Protein AF-L1IQL7-F1 (afdb_monomer)

Solvent-accessible surface area (backbone atoms only — not comparable to full-atom values): 17778 Å² total; per-residue (Å²): 137,82,84,80,80,77,82,68,65,77,69,70,82,60,56,85,81,49,92,67,74,75,83,54,52,61,39,28,39,44,37,68,46,59,66,78,46,53,66,41,66,27,74,30,92,64,64,46,42,27,27,10,75,78,54,74,27,48,58,34,46,26,44,34,89,35,89,92,57,21,7,29,34,27,42,70,59,53,79,76,74,59,81,82,61,67,55,92,71,78,56,97,65,93,73,78,58,84,86,76,60,60,94,86,64,75,71,82,74,64,68,49,72,65,56,50,50,51,51,49,51,51,52,49,53,52,37,55,46,38,20,14,22,37,27,31,67,72,44,75,29,54,32,12,26,44,36,30,36,38,28,46,64,77,63,91,80,54,65,75,53,30,26,43,22,41,33,24,32,95,69,21,34,30,32,30,54,38,64,56,28,39,39,36,35,38,73,75,30,38,40,47,35,65,57,77,89,56,98,84,57,53,61,90,85,71,51,56,80,41,81,41,40,40,34,41,27,28,50,57,32,33,38,38,34,28,49,71,53,39,80,45,42,75,38,74,81,58,47,63,43,78,37,38,39,29,38,42,26,42,45,62,51,52,60,70,82,73,41,101,68,75,81,48,75,53,60,76,60,63,92,64,51,69,70,47,32,81,36,91,84,21,67,57,36,48,51,64,74,55,49,54,52,68,33,37,40,36,24,38,40,20,50,35,36,32,30,60,42,58,61,49,63,68,49,49,48,64,72,75,113

InterPro domains:
  IPR013320 Concanavalin A-like lectin/glucanase domain superfamily [SSF49899] (131-320)

Mean predicted aligned error: 11.82 Å

Organism: Guillardia theta (strain CCMP2712) (NCBI:txid905079)

Sequence (321 aa):
MSLAVLKFPLCLFLMLVAGAECQELLIHLKFDETGGQSSFQDSSSHNKNADCRLSGASCPRSGQQGAVGLAVYFAASCPRDTSTYRDDCEYTDAVKSYNSLAPGQKTDCFYSNQKRIEMLSKYITQSATCGSAVRFDPVQIHDGTVAMWYKEYGSRDSSRGWDLSLVGGSAFVMGRIGPAHWGGYWCGHWHLALPDGYAGNSLKGWDHLSWHHLAFVFAGDTVVMYLDGSRVLMLADAGSCSKELSFLGKRTVRYDQQGNSVRGVEWSGGLDARKVQDTPGAINNMLKVKEWSTNYLKGLVDDFRVYDRPLTETDIRGIMH

pLDDT: mean 73.15, std 20.59, range [38.16, 98.06]

Secondary structure (DSSP, 8-state):
---------GGGGTTTTS------EEEEE---PPTT--EE-B-STT---EESGGGSSPPPEEEEE-SSSEEEEE--------SS---TT--S-----GGGPPTT---TT---HHHHHHHHHHHHHHHHH-S-EEEEEEEEESSEEEEEEEEE-S-TT-TT--EEEEEEETTEEEEEETTTEEEEEETTEEEEEPPTT-TTSSSTT--TTS-EEEEEEEETTEEEEEETTEEEEEESS-----EEEEEEE---EESSTT-TT---EEE-S-TTHHHHTTSTTSHHHHHHHH-EE-----EEEEEEEEESSPPPHHHHHHTT-

Structure (mmCIF, N/CA/C/O backbone):
data_AF-L1IQL7-F1
#
_entry.id   AF-L1IQL7-F1
#
loop_
_atom_site.group_PDB
_atom_site.id
_atom_site.type_symbol
_atom_site.label_atom_id
_atom_site.label_alt_id
_atom_site.label_comp_id
_atom_site.label_asym_id
_atom_site.label_entity_id
_atom_site.label_seq_id
_atom_site.pdbx_PDB_ins_code
_atom_site.Cartn_x
_atom_site.Cartn_y
_atom_site.Cartn_z
_atom_site.occupancy
_atom_site.B_iso_or_equiv
_atom_site.auth_seq_id
_atom_site.auth_comp_id
_atom_site.auth_asym_id
_atom_site.auth_atom_id
_atom_site.pdbx_PDB_model_num
ATOM 1 N N . MET A 1 1 ? -20.154 8.102 47.249 1.00 49.88 1 MET A N 1
ATOM 2 C CA . MET A 1 1 ? -19.847 6.753 46.729 1.00 49.88 1 MET A CA 1
ATOM 3 C C . MET A 1 1 ? -19.795 6.853 45.216 1.00 49.88 1 MET A C 1
ATOM 5 O O . MET A 1 1 ? -20.833 7.027 44.597 1.00 49.88 1 MET A O 1
ATOM 9 N N . SER A 1 2 ? -18.590 6.896 44.647 1.00 45.94 2 SER A N 1
ATOM 10 C CA . SER A 1 2 ? -18.380 7.019 43.201 1.00 45.94 2 SER A CA 1
ATOM 11 C C . SER A 1 2 ? -18.334 5.610 42.611 1.00 45.94 2 SER A C 1
ATOM 13 O O . SER A 1 2 ? -17.456 4.834 42.987 1.00 45.94 2 SER A O 1
ATOM 15 N N . LEU A 1 3 ? -19.305 5.248 41.765 1.00 47.09 3 LEU A N 1
ATOM 16 C CA . LEU A 1 3 ? -19.266 3.992 41.016 1.00 47.09 3 LEU A CA 1
ATOM 17 C C . LEU A 1 3 ? -18.155 4.103 39.966 1.00 47.09 3 LEU A C 1
ATOM 19 O O . LEU A 1 3 ? -18.323 4.746 38.932 1.00 47.09 3 LEU A O 1
ATOM 23 N N . ALA A 1 4 ? -17.014 3.476 40.238 1.00 53.81 4 ALA A N 1
ATOM 24 C CA . ALA A 1 4 ? -16.003 3.223 39.226 1.00 53.81 4 ALA A CA 1
ATOM 25 C C . ALA A 1 4 ? -16.579 2.215 38.220 1.00 53.81 4 ALA A C 1
ATOM 27 O O . ALA A 1 4 ? -16.688 1.024 38.504 1.00 53.81 4 ALA A O 1
ATOM 28 N N . VAL A 1 5 ? -16.991 2.705 37.052 1.00 54.94 5 VAL A N 1
ATOM 29 C CA . VAL A 1 5 ? -17.369 1.862 35.916 1.00 54.94 5 VAL A CA 1
ATOM 30 C C . VAL A 1 5 ? -16.087 1.210 35.398 1.00 54.94 5 VAL A C 1
ATOM 32 O O . VAL A 1 5 ? -15.329 1.826 34.650 1.00 54.94 5 VAL A O 1
ATOM 35 N N . LEU A 1 6 ? -15.812 -0.025 35.831 1.00 51.59 6 LEU A N 1
ATOM 36 C CA . LEU A 1 6 ? -14.775 -0.855 35.224 1.00 51.59 6 LEU A CA 1
ATOM 37 C C . LEU A 1 6 ? -15.181 -1.120 33.768 1.00 51.59 6 LEU A C 1
ATOM 39 O O . LEU A 1 6 ? -16.044 -1.952 33.492 1.00 51.59 6 LEU A O 1
ATOM 43 N N . LYS A 1 7 ? -14.547 -0.411 32.830 1.00 48.75 7 LYS A N 1
ATOM 44 C CA . LYS A 1 7 ? -14.502 -0.810 31.421 1.00 48.75 7 LYS A CA 1
ATOM 45 C C . LYS A 1 7 ? -13.657 -2.080 31.328 1.00 48.75 7 LYS A C 1
ATOM 47 O O . LYS A 1 7 ? -12.462 -2.020 31.063 1.00 48.75 7 LYS A O 1
ATOM 52 N N . PHE A 1 8 ? -14.270 -3.228 31.597 1.00 50.31 8 PHE A N 1
ATOM 53 C CA . PHE A 1 8 ? -13.695 -4.500 31.188 1.00 50.31 8 PHE A CA 1
ATOM 54 C C . PHE A 1 8 ? -13.742 -4.565 29.655 1.00 50.31 8 PHE A C 1
ATOM 56 O O . PHE A 1 8 ? -14.812 -4.333 29.083 1.00 50.31 8 PHE A O 1
ATOM 63 N N . PRO A 1 9 ? -12.620 -4.839 28.968 1.00 57.53 9 PRO A N 1
ATOM 64 C CA . PRO A 1 9 ? -12.641 -5.050 27.530 1.00 57.53 9 PRO A CA 1
ATOM 65 C C . PRO A 1 9 ? -13.556 -6.242 27.228 1.00 57.53 9 PRO A C 1
ATOM 67 O O . PRO A 1 9 ? -13.369 -7.334 27.764 1.00 57.53 9 PRO A O 1
ATOM 70 N N . LEU A 1 10 ? -14.565 -6.011 26.385 1.00 53.78 10 LEU A N 1
ATOM 71 C CA . LEU A 1 10 ? -15.634 -6.960 26.056 1.00 53.78 10 LEU A CA 1
ATOM 72 C C . LEU A 1 10 ? -15.106 -8.308 25.510 1.00 53.78 10 LEU A C 1
ATOM 74 O O . LEU A 1 10 ? -15.812 -9.308 25.586 1.00 53.78 10 LEU A O 1
ATOM 78 N N . CYS A 1 11 ? -13.855 -8.366 25.033 1.00 52.72 11 CYS A N 1
ATOM 79 C CA . CYS A 1 11 ? -13.203 -9.615 24.623 1.00 52.72 11 CYS A CA 1
ATOM 80 C C . CYS A 1 11 ? -12.980 -10.599 25.783 1.00 52.72 11 CYS A C 1
ATOM 82 O O . CYS A 1 11 ? -12.979 -11.802 25.550 1.00 52.72 11 CYS A O 1
ATOM 84 N N . LEU A 1 12 ? -12.827 -10.147 27.036 1.00 51.34 12 LEU A N 1
ATOM 85 C CA . LEU A 1 12 ? -12.425 -11.053 28.121 1.00 51.34 12 LEU A CA 1
ATOM 86 C C . LEU A 1 12 ? -13.552 -12.002 28.573 1.00 51.34 12 LEU A C 1
ATOM 88 O O . LEU A 1 12 ? -13.271 -13.087 29.072 1.00 51.34 12 LEU A O 1
ATOM 92 N N . PHE A 1 13 ? -14.824 -11.630 28.387 1.00 51.53 13 PHE A N 1
ATOM 93 C CA . PHE A 1 13 ? -15.957 -12.424 28.892 1.00 51.53 13 PHE A CA 1
ATOM 94 C C . PHE A 1 13 ? -16.478 -13.479 27.897 1.00 51.53 13 PHE A C 1
ATOM 96 O O . PHE A 1 13 ? -17.237 -14.360 28.288 1.00 51.53 13 PHE A O 1
ATOM 103 N N . LEU A 1 14 ? -16.043 -13.435 26.630 1.00 49.47 14 LEU A N 1
ATOM 104 C CA . LEU A 1 14 ? -16.406 -14.421 25.598 1.00 49.47 14 LEU A CA 1
ATOM 105 C C . LEU A 1 14 ? -15.327 -15.488 25.335 1.00 49.47 14 LEU A C 1
ATOM 107 O O . LEU A 1 14 ? -15.573 -16.429 24.588 1.00 49.47 14 LEU A O 1
ATOM 111 N N . MET A 1 15 ? -14.173 -15.403 26.003 1.00 49.75 15 MET A N 1
ATOM 112 C CA . MET A 1 15 ? -13.027 -16.314 25.826 1.00 49.75 15 MET A CA 1
ATOM 113 C C . MET A 1 15 ? -13.242 -17.749 26.352 1.00 49.75 15 MET A C 1
ATOM 115 O O . MET A 1 15 ? -12.376 -18.599 26.178 1.00 49.75 15 MET A O 1
ATOM 119 N N . LEU A 1 16 ? -14.365 -18.053 27.015 1.00 52.62 16 LEU A N 1
ATOM 120 C CA . LEU A 1 16 ? -14.550 -19.329 27.726 1.00 52.62 16 LEU A CA 1
ATOM 121 C C . LEU A 1 16 ? -15.209 -20.455 26.908 1.00 52.62 16 LEU A C 1
ATOM 123 O O . LEU A 1 16 ? -15.270 -21.574 27.408 1.00 52.62 16 LEU A O 1
ATOM 127 N N . VAL A 1 17 ? -15.697 -20.209 25.682 1.00 55.03 17 VAL A N 1
ATOM 128 C CA . VAL A 1 17 ? -16.480 -21.231 24.938 1.00 55.03 17 VAL A CA 1
ATOM 129 C C . VAL A 1 17 ? -15.959 -21.545 23.530 1.00 55.03 17 VAL A C 1
ATOM 131 O O . VAL A 1 17 ? -16.228 -22.620 23.005 1.00 55.03 17 VAL A O 1
ATOM 134 N N . ALA A 1 18 ? -15.138 -20.696 22.926 1.00 51.69 18 ALA A N 1
ATOM 135 C CA . ALA A 1 18 ? -14.452 -21.017 21.680 1.00 51.69 18 ALA A CA 1
ATOM 136 C C . ALA A 1 18 ? -13.166 -20.202 21.647 1.00 51.69 18 ALA A C 1
ATOM 138 O O . ALA A 1 18 ? -13.221 -19.011 21.934 1.00 51.69 18 ALA A O 1
ATOM 139 N N . GLY A 1 19 ? -12.029 -20.820 21.324 1.00 54.66 19 GLY A N 1
ATOM 140 C CA . GLY A 1 19 ? -10.725 -20.157 21.188 1.00 54.66 19 GLY A CA 1
ATOM 141 C C . GLY A 1 19 ? -10.653 -19.184 20.006 1.00 54.66 19 GLY A C 1
ATOM 142 O O . GLY A 1 19 ? -9.733 -19.258 19.202 1.00 54.66 19 GLY A O 1
ATOM 143 N N . ALA A 1 20 ? -11.647 -18.310 19.861 1.00 55.66 20 ALA A N 1
ATOM 144 C CA . ALA A 1 20 ? -11.600 -17.165 18.983 1.00 55.66 20 ALA A CA 1
ATOM 145 C C . ALA A 1 20 ? -10.680 -16.136 19.641 1.00 55.66 20 ALA A C 1
ATOM 147 O O . ALA A 1 20 ? -11.113 -15.333 20.469 1.00 55.66 20 ALA A O 1
ATOM 148 N N . GLU A 1 21 ? -9.396 -16.188 19.296 1.00 59.22 21 GLU A N 1
ATOM 149 C CA . GLU A 1 21 ? -8.517 -15.043 19.498 1.00 59.22 21 GLU A CA 1
ATOM 150 C C . GLU A 1 21 ? -9.169 -13.842 18.803 1.00 59.22 21 GLU A C 1
ATOM 152 O O . GLU A 1 21 ? -9.448 -13.873 17.598 1.00 59.22 21 GLU A O 1
ATOM 157 N N . CYS A 1 22 ? -9.510 -12.816 19.590 1.00 61.19 22 CYS A N 1
ATOM 158 C CA . CYS A 1 22 ? -10.025 -11.563 19.056 1.00 61.19 22 CYS A CA 1
ATOM 159 C C . CYS A 1 22 ? -9.017 -11.057 18.016 1.00 61.19 22 CYS A C 1
ATOM 161 O O . CYS A 1 22 ? -7.868 -10.814 18.362 1.00 61.19 22 CYS A O 1
ATOM 163 N N . GLN A 1 23 ? -9.448 -10.925 16.756 1.00 72.25 23 GLN A N 1
ATOM 164 C CA . GLN A 1 23 ? -8.669 -10.276 15.698 1.00 72.25 23 GLN A CA 1
ATOM 165 C C . GLN A 1 23 ? -8.125 -8.946 16.217 1.00 72.25 23 GLN A C 1
ATOM 167 O O . GLN A 1 23 ? -8.916 -8.027 16.447 1.00 72.25 23 GLN A O 1
ATOM 172 N N . GLU A 1 24 ? -6.806 -8.822 16.370 1.00 87.75 24 GLU A N 1
ATOM 173 C CA . GLU A 1 24 ? -6.213 -7.553 16.763 1.00 87.75 24 GLU A CA 1
ATOM 174 C C . GLU A 1 24 ? -5.944 -6.725 15.502 1.00 87.75 24 GLU A C 1
ATOM 176 O O . GLU A 1 24 ? -4.975 -6.888 14.757 1.00 87.75 24 GLU A O 1
ATOM 181 N N . LEU A 1 25 ? -6.895 -5.840 15.214 1.00 96.00 25 LEU A N 1
ATOM 182 C CA . LEU A 1 25 ? -6.734 -4.788 14.224 1.00 96.00 25 LEU A CA 1
ATOM 183 C C . LEU A 1 25 ? -5.738 -3.766 14.786 1.00 96.00 25 LEU A C 1
ATOM 185 O O . LEU A 1 25 ? -6.074 -3.031 15.709 1.00 96.00 25 LEU A O 1
ATOM 189 N N . LEU A 1 26 ? -4.522 -3.742 14.242 1.00 97.00 26 LEU A N 1
ATOM 190 C CA . LEU A 1 26 ? -3.425 -2.878 14.689 1.00 97.00 26 LEU A CA 1
ATOM 191 C C . LEU A 1 26 ? -3.565 -1.438 14.194 1.00 97.00 26 LEU A C 1
ATOM 193 O O . LEU A 1 26 ? -3.107 -0.512 14.858 1.00 97.00 26 LEU A O 1
ATOM 197 N N . ILE A 1 27 ? -4.114 -1.263 12.990 1.00 97.88 27 ILE A N 1
ATOM 198 C CA . ILE A 1 27 ? -4.347 0.037 12.350 1.00 97.88 27 ILE A CA 1
ATOM 199 C C . ILE A 1 27 ? -5.644 -0.045 11.556 1.00 97.88 27 ILE A C 1
ATOM 201 O O . ILE A 1 27 ? -5.848 -1.004 10.810 1.00 97.88 27 ILE A O 1
ATOM 205 N N . HIS A 1 28 ? -6.472 0.993 11.657 1.00 97.81 28 HIS A N 1
ATOM 206 C CA . HIS A 1 28 ? -7.646 1.206 10.820 1.00 97.81 28 HIS A CA 1
ATOM 207 C C . HIS A 1 28 ? -7.792 2.679 10.436 1.00 97.81 28 HIS A C 1
ATOM 209 O O . HIS A 1 28 ? -8.411 3.467 11.150 1.00 97.81 28 HIS A O 1
ATOM 215 N N . LEU A 1 29 ? -7.249 3.051 9.280 1.00 97.75 29 LEU A N 1
ATOM 216 C CA . LEU A 1 29 ? -7.393 4.391 8.714 1.00 97.75 29 LEU A CA 1
ATOM 217 C C . LEU A 1 29 ? -8.528 4.379 7.692 1.00 97.75 29 LEU A C 1
ATOM 219 O O . LEU A 1 29 ? -8.338 3.960 6.551 1.00 97.75 29 LEU A O 1
ATOM 223 N N . LYS A 1 30 ? -9.704 4.851 8.103 1.00 97.69 30 LYS A N 1
ATOM 224 C CA . LYS A 1 30 ? -10.875 4.931 7.217 1.00 97.69 30 LYS A CA 1
ATOM 225 C C . LYS A 1 30 ? -10.749 6.007 6.147 1.00 97.69 30 LYS A C 1
ATOM 227 O O . LYS A 1 30 ? -11.320 5.860 5.085 1.00 97.69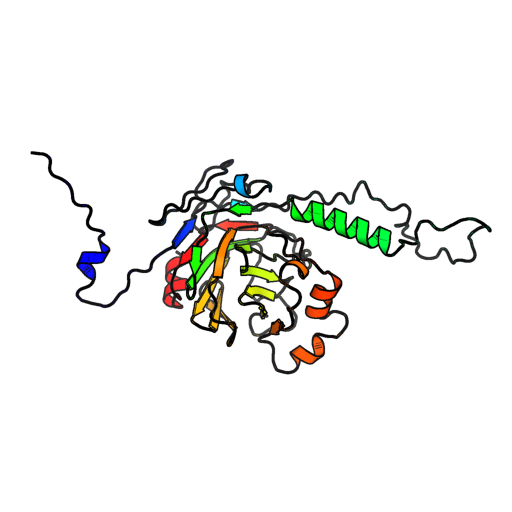 30 LYS A O 1
ATOM 232 N N . PHE A 1 31 ? -9.988 7.066 6.423 1.00 97.62 31 PHE A N 1
ATOM 233 C CA . PHE A 1 31 ? -9.882 8.243 5.555 1.00 97.62 31 PHE A CA 1
ATOM 234 C C . PHE A 1 31 ? -11.198 9.028 5.374 1.00 97.62 31 PHE A C 1
ATOM 236 O O . PHE A 1 31 ? -11.376 9.728 4.375 1.00 97.62 31 PHE A O 1
ATOM 243 N N . ASP A 1 32 ? -12.075 8.977 6.385 1.00 97.50 32 ASP A N 1
ATOM 244 C CA . ASP A 1 32 ? -13.382 9.655 6.449 1.00 97.50 32 ASP A CA 1
ATOM 245 C C . ASP A 1 32 ? -13.303 11.159 6.782 1.00 97.50 32 ASP A C 1
ATOM 247 O O . ASP A 1 32 ? -14.302 11.825 7.071 1.00 97.50 32 ASP A O 1
ATOM 251 N N . GLU A 1 33 ? -12.107 11.732 6.759 1.00 97.75 33 GLU A N 1
ATOM 252 C CA . GLU A 1 33 ? -11.888 13.144 7.003 1.00 97.75 33 GLU A CA 1
ATOM 253 C C . GLU A 1 33 ? -12.360 14.018 5.834 1.00 97.75 33 GLU A C 1
ATOM 255 O O . GLU A 1 33 ? -12.141 13.736 4.652 1.00 97.75 33 GLU A O 1
ATOM 260 N N . THR A 1 34 ? -12.947 15.169 6.170 1.00 97.38 34 THR A N 1
ATOM 261 C CA . THR A 1 34 ? -13.332 16.193 5.191 1.00 97.38 34 THR A CA 1
ATOM 262 C C . THR A 1 34 ? -12.124 16.726 4.409 1.00 97.38 34 THR A C 1
ATOM 264 O O . THR A 1 34 ? -10.981 16.619 4.848 1.00 97.38 34 THR A O 1
ATOM 267 N N . GLY A 1 35 ? -12.367 17.394 3.281 1.00 96.69 35 GLY A N 1
ATOM 268 C CA . GLY A 1 35 ? -11.297 17.939 2.442 1.00 96.69 35 GLY A CA 1
ATOM 269 C C . GLY A 1 35 ? -10.335 18.890 3.169 1.00 96.69 35 GLY A C 1
ATOM 270 O O . GLY A 1 35 ? -10.752 19.762 3.929 1.00 96.69 35 GLY A O 1
ATOM 271 N N . GLY A 1 36 ? -9.036 18.736 2.894 1.00 94.31 36 GLY A N 1
ATOM 272 C CA . GLY A 1 36 ? -7.962 19.603 3.401 1.00 94.31 36 GLY A CA 1
ATOM 273 C C . GLY A 1 36 ? -7.323 19.147 4.717 1.00 94.31 36 GLY A C 1
ATOM 274 O O . GLY A 1 36 ? -6.368 19.772 5.175 1.00 94.31 36 GLY A O 1
ATOM 275 N N . GLN A 1 37 ? -7.807 18.056 5.311 1.00 97.25 37 GLN A N 1
ATOM 276 C CA . GLN A 1 37 ? -7.212 17.470 6.510 1.00 97.25 37 GLN A CA 1
ATOM 277 C C . GLN A 1 37 ? -5.843 16.845 6.228 1.00 97.25 37 GLN A C 1
ATOM 279 O O . GLN A 1 37 ? -5.599 16.311 5.144 1.00 97.25 37 GLN A O 1
ATOM 284 N N . SER A 1 38 ? -4.966 16.930 7.230 1.00 96.06 38 SER A N 1
ATOM 285 C CA . SER A 1 38 ? -3.592 16.404 7.199 1.00 96.06 38 SER A CA 1
ATOM 286 C C . SER A 1 38 ? -3.312 15.329 8.251 1.00 96.06 38 SER A C 1
ATOM 288 O O . SER A 1 38 ? -2.266 14.685 8.202 1.00 96.06 38 SER A O 1
ATOM 290 N N . SER A 1 39 ? -4.254 15.130 9.171 1.00 97.25 39 SER A N 1
ATOM 291 C CA . SER A 1 39 ? -4.251 14.075 10.177 1.00 97.25 39 SER A CA 1
ATOM 292 C C . SER A 1 39 ? -5.428 13.151 9.898 1.00 97.25 39 SER A C 1
ATOM 294 O O . SER A 1 39 ? -6.507 13.639 9.567 1.00 97.25 39 SER A O 1
ATOM 296 N N . PHE A 1 40 ? -5.212 11.853 10.062 1.00 97.75 40 PHE A N 1
ATOM 297 C CA . PHE A 1 40 ? -6.168 10.791 9.781 1.00 97.75 40 PHE A CA 1
ATOM 298 C C . PHE A 1 40 ? -6.305 9.919 11.019 1.00 97.75 40 PHE A C 1
ATOM 300 O O . PHE A 1 40 ? -5.301 9.437 11.552 1.00 97.75 40 PHE A O 1
ATOM 307 N N . GLN A 1 41 ? -7.527 9.766 11.511 1.00 98.06 41 GLN A N 1
ATOM 308 C CA . GLN A 1 41 ? -7.776 9.062 12.755 1.00 98.06 41 GLN A CA 1
ATOM 309 C C . GLN A 1 41 ? -7.659 7.550 12.557 1.00 98.06 41 GLN A C 1
ATOM 311 O O . GLN A 1 41 ? -8.277 6.968 11.665 1.00 98.06 41 GLN A O 1
ATOM 316 N N . ASP A 1 42 ? -6.901 6.910 13.441 1.00 97.94 42 ASP A N 1
ATOM 317 C CA . ASP A 1 42 ? -6.908 5.465 13.588 1.00 97.94 42 ASP A CA 1
ATOM 318 C C . ASP A 1 42 ? -8.126 5.041 14.415 1.00 97.94 42 ASP A C 1
ATOM 320 O O . ASP A 1 42 ? -8.281 5.420 15.576 1.00 97.94 42 ASP A O 1
ATOM 324 N N . SER A 1 43 ? -9.012 4.277 13.782 1.00 97.19 43 SER A N 1
ATOM 325 C CA . SER A 1 43 ? -10.226 3.726 14.389 1.00 97.19 43 SER A CA 1
ATOM 326 C C . SER A 1 43 ? -9.969 2.440 15.182 1.00 97.19 43 SER A C 1
ATOM 328 O O . SER A 1 43 ? -10.909 1.898 15.767 1.00 97.19 43 SER A O 1
ATOM 330 N N . SER A 1 44 ? -8.730 1.937 15.205 1.00 95.38 44 SER A N 1
ATOM 331 C CA . SER A 1 44 ? -8.334 0.825 16.067 1.00 95.38 44 SER A CA 1
ATOM 332 C C . SER A 1 44 ? -8.295 1.236 17.549 1.00 95.38 44 SER A C 1
ATOM 334 O O . SER A 1 44 ? -8.437 2.405 17.916 1.00 95.38 44 SER A O 1
ATOM 336 N N . SER A 1 45 ? -8.057 0.270 18.437 1.00 94.38 45 SER A N 1
ATOM 337 C CA . SER A 1 45 ? -7.815 0.544 19.859 1.00 94.38 45 SER A CA 1
ATOM 338 C C . SER A 1 45 ? -6.433 1.141 20.158 1.00 94.38 45 SER A C 1
ATOM 340 O O . SER A 1 45 ? -6.162 1.483 21.310 1.00 94.38 45 SER A O 1
ATOM 342 N N . HIS A 1 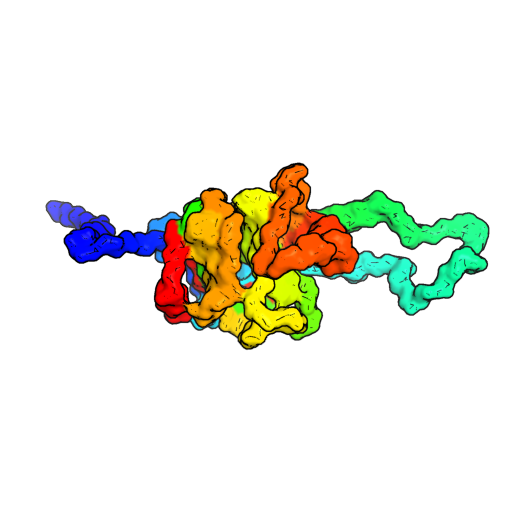46 ? -5.556 1.260 19.158 1.00 95.00 46 HIS A N 1
ATOM 343 C CA . HIS A 1 46 ? -4.137 1.578 19.341 1.00 95.00 46 HIS A CA 1
ATOM 344 C C . HIS A 1 46 ? -3.796 3.047 19.091 1.00 95.00 46 HIS A C 1
ATOM 346 O O . HIS A 1 46 ? -2.686 3.463 19.423 1.00 95.00 46 HIS A O 1
ATOM 352 N N . ASN A 1 47 ? -4.742 3.845 18.578 1.00 95.06 47 ASN A N 1
ATOM 353 C CA . ASN A 1 47 ? -4.612 5.298 18.393 1.00 95.06 47 ASN A CA 1
ATOM 354 C C . ASN A 1 47 ? -3.372 5.705 17.565 1.00 95.06 47 ASN A C 1
ATOM 356 O O . ASN A 1 47 ? -2.719 6.715 17.842 1.00 95.06 47 ASN A O 1
ATOM 360 N N . LYS A 1 48 ? -3.041 4.926 16.531 1.00 96.00 48 LYS A N 1
ATOM 361 C CA . LYS A 1 48 ? -1.920 5.168 15.612 1.00 96.00 48 LYS A CA 1
ATOM 362 C C . LYS A 1 48 ? -2.332 6.103 14.479 1.00 96.00 48 LYS A C 1
ATOM 364 O O . LYS A 1 48 ? -2.243 5.757 13.301 1.00 96.00 48 LYS A O 1
ATOM 369 N N . ASN A 1 49 ? -2.812 7.289 14.852 1.00 97.62 49 ASN A N 1
ATOM 370 C CA . ASN A 1 49 ? -3.258 8.303 13.899 1.00 97.62 49 ASN A CA 1
ATOM 371 C C . ASN A 1 49 ? -2.163 8.576 12.862 1.00 97.62 49 ASN A C 1
ATOM 373 O O . ASN A 1 49 ? -0.982 8.686 13.204 1.00 97.62 49 ASN A O 1
ATOM 377 N N . ALA A 1 50 ? -2.557 8.701 11.598 1.00 96.75 50 ALA A N 1
ATOM 378 C CA . ALA A 1 50 ? -1.626 9.024 10.534 1.00 96.75 50 ALA A CA 1
ATOM 379 C C . ALA A 1 50 ? -1.557 10.536 10.298 1.00 96.75 50 ALA A C 1
ATOM 381 O O . ALA A 1 50 ? -2.554 11.240 10.401 1.00 96.75 50 ALA A O 1
ATOM 382 N N . ASP A 1 51 ? -0.387 11.046 9.936 1.00 95.50 51 ASP A N 1
ATOM 383 C CA . ASP A 1 51 ? -0.153 12.450 9.622 1.00 95.50 51 ASP A CA 1
ATOM 384 C C . ASP A 1 51 ? 0.747 12.560 8.385 1.00 95.50 51 ASP A C 1
ATOM 386 O O . ASP A 1 51 ? 1.827 11.965 8.300 1.00 95.50 51 ASP A O 1
ATOM 390 N N . CYS A 1 52 ? 0.299 13.314 7.385 1.00 92.31 52 CYS A N 1
ATOM 391 C CA . CYS A 1 52 ? 1.067 13.524 6.160 1.00 92.31 52 CYS A CA 1
ATOM 392 C C . CYS A 1 52 ? 2.153 14.593 6.283 1.00 92.31 52 CYS A C 1
ATOM 394 O O . CYS A 1 52 ? 3.103 14.584 5.497 1.00 92.31 52 CYS A O 1
ATOM 396 N N . ARG A 1 53 ? 2.083 15.481 7.281 1.00 89.25 53 ARG A N 1
ATOM 397 C CA . ARG A 1 53 ? 3.102 16.517 7.531 1.00 89.25 53 ARG A CA 1
ATOM 398 C C . ARG A 1 53 ? 4.434 15.901 7.949 1.00 89.25 53 ARG A C 1
ATOM 400 O O . ARG A 1 53 ? 5.490 16.456 7.663 1.00 89.25 53 ARG A O 1
ATOM 407 N N . LEU A 1 54 ? 4.390 14.711 8.550 1.00 78.38 54 LEU A N 1
ATOM 408 C CA . LEU A 1 54 ? 5.567 13.938 8.953 1.00 78.38 54 LEU A CA 1
ATOM 409 C C . LEU A 1 54 ? 6.336 13.336 7.769 1.00 78.38 54 LEU A C 1
ATOM 411 O O . LEU A 1 54 ? 7.449 12.837 7.937 1.00 78.38 54 LEU A O 1
ATOM 415 N N . SER A 1 55 ? 5.754 13.338 6.567 1.00 68.25 55 SER A N 1
ATOM 416 C CA . SER A 1 55 ? 6.369 12.696 5.405 1.00 68.25 55 SER A CA 1
ATOM 417 C C . SER A 1 55 ? 7.479 13.519 4.749 1.00 68.25 55 SER A C 1
ATOM 419 O O . SER A 1 55 ? 8.275 12.952 4.001 1.00 68.25 55 SER A O 1
ATOM 421 N N . GLY A 1 56 ? 7.525 14.835 5.001 1.00 69.75 56 GLY A N 1
ATOM 422 C CA . GLY A 1 56 ? 8.332 15.782 4.221 1.00 69.75 56 GLY A CA 1
ATOM 423 C C . GLY A 1 56 ? 7.838 15.968 2.778 1.00 69.75 56 GLY A C 1
ATOM 424 O O . GLY A 1 56 ? 8.443 16.720 2.019 1.00 69.75 56 GLY A O 1
ATOM 425 N N . ALA A 1 57 ? 6.747 15.294 2.410 1.00 70.38 57 ALA A N 1
ATOM 426 C CA . ALA A 1 57 ? 6.123 15.306 1.099 1.00 70.38 57 ALA A CA 1
ATOM 427 C C . ALA A 1 57 ? 4.787 16.078 1.155 1.00 70.38 57 ALA A C 1
ATOM 429 O O . ALA A 1 57 ? 4.319 16.484 2.220 1.00 70.38 57 ALA A O 1
ATOM 430 N N . SER A 1 58 ? 4.154 16.312 0.005 1.00 84.56 58 SER A N 1
ATOM 431 C CA . SER A 1 58 ? 2.862 17.009 -0.042 1.00 84.56 58 SER A CA 1
ATOM 432 C C . SER A 1 58 ? 1.750 16.134 0.533 1.00 84.56 58 SER A C 1
ATOM 434 O O . SER A 1 58 ? 1.603 14.988 0.117 1.00 84.56 58 SER A O 1
ATOM 436 N N . CYS A 1 59 ? 0.902 16.670 1.403 1.00 90.69 59 CYS A N 1
ATOM 437 C CA . CYS A 1 59 ? -0.249 15.926 1.907 1.00 90.69 59 CYS A CA 1
ATOM 438 C C . CYS A 1 59 ? -1.169 15.417 0.780 1.00 90.69 59 CYS A C 1
ATOM 440 O O . CYS A 1 59 ? -1.423 16.165 -0.171 1.00 90.69 59 CYS A O 1
ATOM 442 N N . PRO A 1 60 ? -1.665 14.164 0.851 1.00 93.19 60 PRO A N 1
ATOM 443 C CA . PRO A 1 60 ? -2.720 13.720 -0.050 1.00 93.19 60 PRO A CA 1
ATOM 444 C C . PRO A 1 60 ? -3.985 14.552 0.183 1.00 93.19 60 PRO A C 1
ATOM 446 O O . PRO A 1 60 ? -4.210 15.091 1.267 1.00 93.19 60 PRO A O 1
ATOM 449 N N . ARG A 1 61 ? -4.823 14.672 -0.849 1.00 94.81 61 ARG A N 1
ATOM 450 C CA . ARG A 1 61 ? -6.087 15.411 -0.750 1.00 94.81 61 ARG A CA 1
ATOM 451 C C . ARG A 1 61 ? -7.143 14.506 -0.127 1.00 94.81 61 ARG A C 1
ATOM 453 O O . ARG A 1 61 ? -7.576 13.561 -0.776 1.00 94.81 61 ARG A O 1
ATOM 460 N N . SER A 1 62 ? -7.544 14.799 1.101 1.00 97.44 62 SER A N 1
ATOM 461 C CA . SER A 1 62 ? -8.660 14.158 1.809 1.00 97.44 62 SER A CA 1
ATOM 462 C C . SER A 1 62 ? -10.030 14.554 1.245 1.00 97.44 62 SER A C 1
ATOM 464 O O . SER A 1 62 ? -10.130 15.415 0.358 1.00 97.44 62 SER A O 1
ATOM 466 N N . GLY A 1 63 ? -11.089 13.917 1.750 1.00 97.31 63 GLY A N 1
ATOM 467 C CA . GLY A 1 63 ? -12.479 14.223 1.414 1.00 97.31 63 GLY A CA 1
ATOM 468 C C . GLY A 1 63 ? -12.900 13.849 -0.004 1.00 97.31 63 GLY A C 1
ATOM 469 O O . GLY A 1 63 ? -13.789 14.485 -0.565 1.00 97.31 63 GLY A O 1
ATOM 470 N N . GLN A 1 64 ? -12.224 12.883 -0.625 1.00 97.25 64 GLN A N 1
ATOM 471 C CA . GLN A 1 64 ? -12.611 12.368 -1.938 1.00 97.25 64 GLN A CA 1
ATOM 472 C C . GLN A 1 64 ? -13.694 11.302 -1.784 1.00 97.25 64 GLN A C 1
ATOM 474 O O . GLN A 1 64 ? -13.814 10.710 -0.721 1.00 97.25 64 GLN A O 1
ATOM 479 N N . GLN A 1 65 ? -14.461 11.021 -2.836 1.00 97.56 65 GLN A N 1
ATOM 480 C CA . GLN A 1 65 ? -15.424 9.918 -2.802 1.00 97.56 65 GLN A CA 1
ATOM 481 C C . GLN A 1 65 ? -14.688 8.572 -2.692 1.00 97.56 65 GLN A C 1
ATOM 483 O O . GLN A 1 65 ? -13.914 8.233 -3.593 1.00 97.56 65 GLN A O 1
ATOM 488 N N . GLY A 1 66 ? -14.941 7.833 -1.610 1.00 96.94 66 GLY A N 1
ATOM 489 C CA . GLY A 1 66 ? -14.389 6.511 -1.320 1.00 96.94 66 GLY A CA 1
ATOM 490 C C . GLY A 1 66 ? -15.206 5.348 -1.884 1.00 96.94 66 GLY A C 1
ATOM 491 O O . GLY A 1 66 ? -16.194 5.547 -2.599 1.00 96.94 66 GLY A O 1
ATOM 492 N N . ALA A 1 67 ? -14.746 4.135 -1.582 1.00 96.75 67 ALA A N 1
ATOM 493 C CA . ALA A 1 67 ? -15.450 2.878 -1.815 1.00 96.75 67 ALA A CA 1
ATOM 494 C C . ALA A 1 67 ? -16.484 2.606 -0.711 1.00 96.75 67 ALA A C 1
ATOM 496 O O . ALA A 1 67 ? -17.618 2.246 -1.021 1.00 96.75 67 ALA A O 1
ATOM 497 N N . VAL A 1 68 ? -16.102 2.817 0.554 1.00 95.12 68 VAL A N 1
ATOM 498 C CA . VAL A 1 68 ? -16.957 2.601 1.736 1.00 95.12 68 VAL A CA 1
ATOM 499 C C . VAL A 1 68 ? -17.363 3.939 2.367 1.00 95.12 68 VAL A C 1
ATOM 501 O O . VAL A 1 68 ? -18.468 4.059 2.898 1.00 95.12 68 VAL A O 1
ATOM 504 N N . GLY A 1 69 ? -16.525 4.973 2.240 1.00 94.88 69 GLY A N 1
ATOM 505 C CA . GLY A 1 69 ? -16.773 6.296 2.814 1.00 94.88 69 GLY A CA 1
ATOM 506 C C . GLY A 1 69 ? -16.123 7.419 2.014 1.00 94.88 69 GLY A C 1
ATOM 507 O O . GLY A 1 69 ? -16.414 7.601 0.823 1.00 94.88 69 GLY A O 1
ATOM 508 N N . LEU A 1 70 ? -15.272 8.206 2.673 1.00 97.81 70 LEU A N 1
ATOM 509 C CA . LEU A 1 70 ? -14.369 9.122 1.975 1.00 97.81 70 LEU A CA 1
ATOM 510 C C . L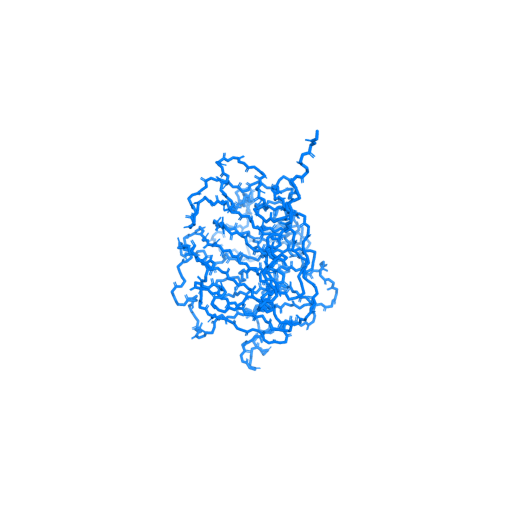EU A 1 70 ? -13.013 8.454 1.733 1.00 97.81 70 LEU A C 1
ATOM 512 O O . LEU A 1 70 ? -12.694 7.401 2.261 1.00 97.81 70 LEU A O 1
ATOM 516 N N . ALA A 1 71 ? -12.219 9.068 0.870 1.00 97.44 71 ALA A N 1
ATOM 517 C CA . ALA A 1 71 ? -10.904 8.589 0.498 1.00 97.44 71 ALA A CA 1
ATOM 518 C C . ALA A 1 71 ? -9.881 9.718 0.495 1.00 97.44 71 ALA A C 1
ATOM 520 O O . ALA A 1 71 ? -10.195 10.915 0.407 1.00 97.44 71 ALA A O 1
ATOM 521 N N . VAL A 1 72 ? -8.619 9.307 0.482 1.00 96.06 72 VAL A N 1
ATOM 522 C CA . VAL A 1 72 ? -7.474 10.182 0.247 1.00 96.06 72 VAL A CA 1
ATOM 523 C C . VAL A 1 72 ? -6.947 10.000 -1.167 1.00 96.06 72 VAL A C 1
ATOM 525 O O . VAL A 1 72 ? -6.631 8.895 -1.600 1.00 96.06 72 VAL A O 1
ATOM 528 N N . TYR A 1 73 ? -6.810 11.103 -1.900 1.00 93.50 73 TYR A N 1
ATOM 529 C CA . TYR A 1 73 ? -6.148 11.121 -3.198 1.00 93.50 73 TYR A CA 1
ATOM 530 C C . TYR A 1 73 ? -4.664 11.429 -3.049 1.00 93.50 73 TYR A C 1
ATOM 532 O O . TYR A 1 73 ? -4.267 12.547 -2.701 1.00 93.50 73 TYR A O 1
ATOM 540 N N . PHE A 1 74 ? -3.847 10.452 -3.409 1.00 90.50 74 PHE A N 1
ATOM 541 C CA . PHE A 1 74 ? -2.412 10.594 -3.547 1.00 90.50 74 PHE A CA 1
ATOM 542 C C . PHE A 1 74 ? -2.096 11.139 -4.936 1.00 90.50 74 PHE A C 1
ATOM 544 O O . PHE A 1 74 ? -2.422 10.544 -5.965 1.00 90.50 74 PHE A O 1
ATOM 551 N N . ALA A 1 75 ? -1.491 12.324 -4.965 1.00 82.12 75 ALA A N 1
ATOM 552 C CA . ALA A 1 75 ? -1.135 12.982 -6.206 1.00 82.12 75 ALA A CA 1
ATOM 553 C C . ALA A 1 75 ? 0.287 12.611 -6.638 1.00 82.12 75 ALA A C 1
ATOM 555 O O . ALA A 1 75 ? 1.215 12.529 -5.832 1.00 82.12 75 ALA A O 1
ATOM 556 N N . ALA A 1 76 ? 0.475 12.536 -7.955 1.00 67.44 76 ALA A N 1
ATOM 557 C CA . ALA A 1 76 ? 1.780 12.676 -8.583 1.00 67.44 76 ALA A CA 1
ATOM 558 C C . ALA A 1 76 ? 2.266 14.126 -8.407 1.00 67.44 76 ALA A C 1
ATOM 560 O O . ALA A 1 76 ? 2.078 14.955 -9.292 1.00 67.44 76 ALA A O 1
ATOM 561 N N . SER A 1 77 ? 2.804 14.476 -7.241 1.00 56.00 77 SER A N 1
ATOM 562 C CA . SER A 1 77 ? 3.091 15.879 -6.910 1.00 56.00 77 SER A CA 1
ATOM 563 C C . SER A 1 77 ? 4.483 16.362 -7.303 1.00 56.00 77 SER A C 1
ATOM 565 O O . SER A 1 77 ? 4.865 17.463 -6.922 1.00 56.00 77 SER A O 1
ATOM 567 N N . CYS A 1 78 ? 5.240 15.602 -8.094 1.00 60.53 78 CYS A N 1
ATOM 568 C CA . CYS A 1 78 ? 6.411 16.173 -8.747 1.00 60.53 78 CYS A CA 1
ATOM 569 C C . CYS A 1 78 ? 5.987 16.775 -10.088 1.00 60.53 78 CYS A C 1
ATOM 571 O O . CYS A 1 78 ? 5.662 16.002 -10.998 1.00 60.53 78 CYS A O 1
ATOM 573 N N . PRO A 1 79 ? 6.049 18.110 -10.272 1.00 55.47 79 PRO A N 1
ATOM 574 C CA . PRO A 1 79 ? 6.219 18.649 -11.607 1.00 55.47 79 PRO A CA 1
ATOM 575 C C . PRO A 1 79 ? 7.422 17.922 -12.197 1.00 55.47 79 PRO A C 1
ATOM 577 O O . PRO A 1 79 ? 8.532 17.995 -11.664 1.00 55.47 79 PRO A O 1
ATOM 580 N N . ARG A 1 80 ? 7.207 17.157 -13.268 1.00 55.03 80 ARG A N 1
ATOM 581 C CA . ARG A 1 80 ? 8.327 16.852 -14.143 1.00 55.03 80 ARG A CA 1
ATOM 582 C C . ARG A 1 80 ? 8.710 18.206 -14.708 1.00 55.03 80 ARG A C 1
ATOM 584 O O . ARG A 1 80 ? 7.993 18.717 -15.562 1.00 55.03 80 ARG A O 1
ATOM 591 N N . ASP A 1 81 ? 9.773 18.814 -14.199 1.00 49.94 81 ASP A N 1
ATOM 592 C CA . ASP A 1 81 ? 10.364 19.969 -14.863 1.00 49.94 81 ASP A CA 1
ATOM 593 C C . ASP A 1 81 ? 11.074 19.475 -16.129 1.00 49.94 81 ASP A C 1
ATOM 595 O O . ASP A 1 81 ? 12.293 19.431 -16.236 1.00 49.94 81 ASP A O 1
ATOM 599 N N . THR A 1 82 ? 10.277 18.972 -17.070 1.00 51.47 82 THR A N 1
ATOM 600 C CA . THR A 1 82 ? 10.704 18.670 -18.433 1.00 51.47 82 THR A CA 1
ATOM 601 C C . THR A 1 82 ? 10.676 19.936 -19.281 1.00 51.47 82 THR A C 1
ATOM 603 O O . THR A 1 82 ? 11.188 19.929 -20.390 1.00 51.47 82 THR A O 1
ATOM 606 N N . SER A 1 83 ? 10.050 21.017 -18.796 1.00 44.56 83 SER A N 1
ATOM 607 C CA . SER A 1 83 ? 9.830 22.248 -19.559 1.00 44.56 83 SER A CA 1
ATOM 608 C C . SER A 1 83 ? 11.001 23.223 -19.533 1.00 44.56 83 SER A C 1
ATOM 610 O O . SER A 1 83 ? 11.124 24.001 -20.474 1.00 44.56 83 SER A O 1
ATOM 612 N N . THR A 1 84 ? 11.858 23.209 -18.506 1.00 44.91 84 THR A N 1
ATOM 613 C CA . THR A 1 84 ? 13.047 24.085 -18.490 1.00 44.91 84 THR A CA 1
ATOM 614 C C . THR A 1 84 ? 14.323 23.384 -18.928 1.00 44.91 84 THR A C 1
ATOM 616 O O . THR A 1 84 ? 15.299 24.053 -19.252 1.00 44.91 84 THR A O 1
ATOM 619 N N . TYR A 1 85 ? 14.306 22.055 -19.022 1.00 45.59 85 TYR A N 1
ATOM 620 C CA . TYR A 1 85 ? 15.392 21.294 -19.623 1.00 45.59 85 TYR A CA 1
ATOM 621 C C . TYR A 1 85 ? 14.969 20.752 -20.990 1.00 45.59 85 TYR A C 1
ATOM 623 O O . TYR A 1 85 ? 14.969 19.549 -21.240 1.00 45.59 85 TYR A O 1
ATOM 631 N N . ARG A 1 86 ? 14.570 21.669 -21.881 1.00 44.00 86 ARG A N 1
ATOM 632 C CA . ARG A 1 86 ? 14.713 21.417 -23.314 1.00 44.00 86 ARG A CA 1
ATOM 633 C C . ARG A 1 86 ? 16.210 21.383 -23.564 1.00 44.00 86 ARG A C 1
ATOM 635 O O . ARG A 1 86 ? 16.857 22.424 -23.600 1.00 44.00 86 ARG A O 1
ATOM 642 N N . ASP A 1 87 ? 16.758 20.183 -23.661 1.00 47.94 87 ASP A N 1
ATOM 643 C CA . ASP A 1 87 ? 18.070 20.024 -24.254 1.00 47.94 87 ASP A CA 1
ATOM 644 C C . ASP A 1 87 ? 17.993 20.617 -25.661 1.00 47.94 87 ASP A C 1
ATOM 646 O O . ASP A 1 87 ? 17.209 20.151 -26.488 1.00 47.94 87 ASP A O 1
ATOM 650 N N . ASP A 1 88 ? 18.854 21.582 -25.975 1.00 48.66 88 ASP A N 1
ATOM 651 C CA . ASP A 1 88 ? 19.092 22.018 -27.359 1.00 48.66 88 ASP A CA 1
ATOM 652 C C . ASP A 1 88 ? 19.583 20.852 -28.260 1.00 48.66 88 ASP A C 1
ATOM 654 O O . ASP A 1 88 ? 19.772 21.011 -29.466 1.00 48.66 88 ASP A O 1
ATOM 658 N N . CYS A 1 89 ? 19.768 19.659 -27.681 1.00 51.47 89 CYS A N 1
ATOM 659 C CA . CYS A 1 89 ? 20.104 18.397 -28.329 1.00 51.47 89 CYS A CA 1
ATOM 660 C C . CYS A 1 89 ? 18.884 17.523 -28.683 1.00 51.47 89 CYS A C 1
ATOM 662 O O . CYS A 1 89 ? 19.041 16.562 -29.436 1.00 51.47 89 CYS A O 1
ATOM 664 N N . GLU A 1 90 ? 17.676 17.828 -28.195 1.00 45.69 90 GLU A N 1
ATOM 665 C CA . GLU A 1 90 ? 16.443 17.115 -28.565 1.00 45.69 90 GLU A CA 1
ATOM 666 C C . GLU A 1 90 ? 15.870 17.702 -29.872 1.00 45.69 90 GLU A C 1
ATOM 668 O O . GLU A 1 90 ? 14.730 18.153 -29.959 1.00 45.69 90 GLU A O 1
ATOM 673 N N . TYR A 1 91 ? 16.712 17.753 -30.910 1.00 45.16 91 TYR A N 1
ATOM 674 C CA . TYR A 1 91 ? 16.291 18.103 -32.263 1.00 45.16 91 TYR A CA 1
ATOM 675 C C . TYR A 1 91 ? 15.759 16.853 -32.962 1.00 45.16 91 TYR A C 1
ATOM 677 O O . TYR A 1 91 ? 16.444 15.839 -33.091 1.00 45.16 91 TYR A O 1
ATOM 685 N N . THR A 1 92 ? 14.530 16.964 -33.450 1.00 41.06 92 THR A N 1
ATOM 686 C CA . THR A 1 92 ? 13.717 15.954 -34.141 1.00 41.06 92 THR A CA 1
ATOM 687 C C . THR A 1 92 ? 14.275 15.440 -35.471 1.00 41.06 92 THR A C 1
ATOM 689 O O . THR A 1 92 ? 13.598 14.670 -36.138 1.00 41.06 92 THR A O 1
ATOM 692 N N . ASP A 1 93 ? 15.513 15.774 -35.830 1.00 43.84 93 ASP A N 1
ATOM 693 C CA . ASP A 1 93 ? 16.158 15.319 -37.060 1.00 43.84 93 ASP A CA 1
ATOM 694 C C . ASP A 1 93 ? 17.496 14.666 -36.722 1.00 43.84 93 ASP A C 1
ATOM 696 O O . ASP A 1 93 ? 18.578 15.249 -36.825 1.00 43.84 93 ASP A O 1
ATOM 700 N N . ALA A 1 94 ? 17.408 13.413 -36.287 1.00 43.28 94 ALA A N 1
ATOM 701 C CA . ALA A 1 94 ? 18.536 12.540 -36.017 1.00 43.28 94 ALA A CA 1
ATOM 702 C C . ALA A 1 94 ? 19.288 12.143 -37.302 1.00 43.28 94 ALA A C 1
ATOM 704 O O . ALA A 1 94 ? 19.382 10.961 -37.591 1.00 43.28 94 ALA A O 1
ATOM 705 N N . VAL A 1 95 ? 19.842 13.097 -38.063 1.00 45.25 95 VAL A N 1
ATOM 706 C CA . VAL A 1 95 ? 20.969 12.883 -38.994 1.00 45.25 95 VAL A CA 1
ATOM 707 C C . VAL A 1 95 ? 21.736 14.202 -39.212 1.00 45.25 95 VAL A C 1
ATOM 709 O O . VAL A 1 95 ? 21.789 14.740 -40.314 1.00 45.25 95 VAL A O 1
ATOM 712 N N . LYS A 1 96 ? 22.409 14.736 -38.188 1.00 45.53 96 LYS A N 1
ATOM 713 C CA . LYS A 1 96 ? 23.654 15.480 -38.454 1.00 45.53 96 LYS A CA 1
ATOM 714 C C . LYS A 1 96 ? 24.810 14.518 -38.262 1.00 45.53 96 LYS A C 1
ATOM 716 O O . LYS A 1 96 ? 25.287 14.293 -37.155 1.00 45.53 96 LYS A O 1
ATOM 721 N N . SER A 1 97 ? 25.216 13.904 -39.371 1.00 48.44 97 SER A N 1
ATOM 722 C CA . SER A 1 97 ? 26.450 13.131 -39.460 1.00 48.44 97 SER A CA 1
ATOM 723 C C . SER A 1 97 ? 27.623 13.955 -38.921 1.00 48.44 97 SER A C 1
ATOM 725 O O . SER A 1 97 ? 27.703 15.158 -39.191 1.00 48.44 97 SER A O 1
ATOM 727 N N . TYR A 1 98 ? 28.563 13.298 -38.240 1.00 51.16 98 TYR A N 1
ATOM 728 C CA . TYR A 1 98 ? 29.849 13.851 -37.784 1.00 51.16 98 TYR A CA 1
ATOM 729 C C . TYR A 1 98 ? 30.588 14.714 -38.828 1.00 51.16 98 TYR A C 1
ATOM 731 O O . TYR A 1 98 ? 31.409 15.553 -38.473 1.00 51.16 98 TYR A O 1
ATOM 739 N N . ASN A 1 99 ? 30.262 14.549 -40.109 1.00 53.47 99 ASN A N 1
ATOM 740 C CA . ASN A 1 99 ? 30.894 15.203 -41.248 1.00 53.47 99 ASN A CA 1
ATOM 741 C C . ASN A 1 99 ? 30.526 16.687 -41.436 1.00 53.47 99 ASN A C 1
ATOM 743 O O . ASN A 1 99 ? 31.090 17.333 -42.311 1.00 53.47 99 ASN A O 1
ATOM 747 N N . SER A 1 100 ? 29.589 17.234 -40.653 1.00 56.34 100 SER A N 1
ATOM 748 C CA . SER A 1 100 ? 29.136 18.637 -40.776 1.00 56.34 100 SER A CA 1
ATOM 749 C C . SER A 1 100 ? 29.588 19.563 -39.638 1.00 56.34 100 SER A C 1
ATOM 751 O O . SER A 1 100 ? 29.138 20.704 -39.563 1.00 56.34 100 SER A O 1
ATOM 753 N N . LEU A 1 101 ? 30.475 19.100 -38.753 1.00 56.84 101 LEU A N 1
ATOM 754 C CA . LEU A 1 101 ? 31.056 19.943 -37.706 1.00 56.84 101 LEU A CA 1
ATOM 755 C C . LEU A 1 101 ? 32.302 20.651 -38.241 1.00 56.84 101 LEU A C 1
ATOM 757 O O . LEU A 1 101 ? 33.212 20.010 -38.768 1.00 56.84 101 LEU A O 1
ATOM 761 N N . ALA A 1 102 ? 32.358 21.975 -38.093 1.00 63.78 102 ALA A N 1
ATOM 762 C CA . ALA A 1 102 ? 33.574 22.721 -38.390 1.00 63.78 102 ALA A CA 1
ATOM 763 C C . ALA A 1 102 ? 34.701 22.305 -37.417 1.00 63.78 102 ALA A C 1
ATOM 765 O O . ALA A 1 102 ? 34.419 22.011 -36.248 1.00 63.78 102 ALA A O 1
ATOM 766 N N . PRO A 1 103 ? 35.979 22.309 -37.846 1.00 60.97 103 PRO A N 1
ATOM 767 C CA . PRO A 1 103 ? 37.106 22.049 -36.955 1.00 60.97 103 PRO A CA 1
ATOM 768 C C . PRO A 1 103 ? 37.052 22.963 -35.721 1.00 60.97 103 PRO A C 1
ATOM 770 O O . PRO A 1 103 ? 37.073 24.184 -35.846 1.00 60.97 103 PRO A O 1
ATOM 773 N N . GLY A 1 104 ? 36.954 22.369 -34.529 1.00 63.75 104 GLY A N 1
ATOM 774 C CA . GLY A 1 104 ? 36.895 23.091 -33.252 1.00 63.75 104 GLY A CA 1
ATOM 775 C C . GLY A 1 104 ? 35.503 23.224 -32.621 1.00 63.75 104 GLY A C 1
ATOM 776 O O . GLY A 1 104 ? 35.425 23.593 -31.450 1.00 63.75 104 GLY A O 1
ATOM 777 N N . GLN A 1 105 ? 34.416 22.867 -33.316 1.00 55.72 105 GLN A N 1
ATOM 778 C CA . GLN A 1 105 ? 33.101 22.762 -32.674 1.00 55.72 105 GLN A CA 1
ATOM 779 C C . GLN A 1 105 ? 32.998 21.458 -31.878 1.00 55.72 105 GLN A C 1
ATOM 781 O O . GLN A 1 105 ? 32.953 20.363 -32.440 1.00 55.72 105 GLN A O 1
ATOM 786 N N . LYS A 1 106 ? 32.948 21.577 -30.549 1.00 52.12 106 LYS A N 1
ATOM 787 C CA . LYS A 1 106 ? 32.578 20.471 -29.664 1.00 52.12 106 LYS A CA 1
ATOM 788 C C . LYS A 1 106 ? 31.059 20.334 -29.688 1.00 52.12 106 LYS A C 1
ATOM 790 O O . LYS A 1 106 ? 30.345 21.301 -29.452 1.00 52.12 106 LYS A O 1
ATOM 795 N N . THR A 1 107 ? 30.553 19.140 -29.973 1.00 54.66 107 THR A N 1
ATOM 796 C CA . THR A 1 107 ? 29.153 18.821 -29.692 1.00 54.66 107 THR A CA 1
ATOM 797 C C . THR A 1 107 ? 29.014 18.682 -28.183 1.00 54.66 107 THR A C 1
ATOM 799 O O . THR A 1 107 ? 29.337 17.631 -27.628 1.00 54.66 107 THR A O 1
ATOM 802 N N . ASP A 1 108 ? 28.519 19.723 -27.520 1.00 51.97 108 ASP A N 1
ATOM 803 C CA . ASP A 1 108 ? 28.185 19.688 -26.088 1.00 51.97 108 ASP A CA 1
ATOM 804 C C . ASP A 1 108 ? 27.074 18.666 -25.752 1.00 51.97 108 ASP A C 1
ATOM 806 O O . ASP A 1 108 ? 26.770 18.429 -24.586 1.00 51.97 108 ASP A O 1
ATOM 810 N N . CYS A 1 109 ? 26.519 17.990 -26.766 1.00 51.62 109 CYS A N 1
ATOM 811 C CA . CYS A 1 109 ? 25.558 16.894 -26.641 1.00 51.62 109 CYS A CA 1
ATOM 812 C C . CYS A 1 109 ? 26.176 15.536 -26.259 1.00 51.62 109 CYS A C 1
ATOM 814 O O . CYS A 1 109 ? 25.439 14.574 -26.038 1.00 51.62 109 CYS A O 1
ATOM 816 N N . PHE A 1 110 ? 27.506 15.419 -26.151 1.00 48.84 110 PHE A N 1
ATOM 817 C CA . PHE A 1 110 ? 28.094 14.274 -25.456 1.00 48.84 110 PHE A CA 1
ATOM 818 C C . PHE A 1 110 ? 27.970 14.504 -23.959 1.00 48.84 110 PHE A C 1
ATOM 820 O O . PHE A 1 110 ? 28.845 15.093 -23.324 1.00 48.84 110 PHE A O 1
ATOM 827 N N . TYR A 1 111 ? 26.885 14.000 -23.378 1.00 52.97 111 TYR A N 1
ATOM 828 C CA . TYR A 1 111 ? 26.861 13.769 -21.946 1.00 52.97 111 TYR A CA 1
ATOM 829 C C . TYR A 1 111 ? 28.068 12.912 -21.586 1.00 52.97 111 TYR A C 1
ATOM 831 O O . TYR A 1 111 ? 28.117 11.720 -21.895 1.00 52.97 111 TYR A O 1
ATOM 839 N N . SER A 1 112 ? 29.051 13.507 -20.911 1.00 60.53 112 SER A N 1
ATOM 840 C CA . SER A 1 112 ? 29.976 12.707 -20.125 1.00 60.53 112 SER A CA 1
ATOM 841 C C . SER A 1 112 ? 29.129 11.851 -19.177 1.00 60.53 112 SER A C 1
ATOM 843 O O . SER A 1 112 ? 28.092 12.306 -18.678 1.00 60.53 112 SER A O 1
ATOM 845 N N . ASN A 1 113 ? 29.545 10.608 -18.916 1.00 58.53 113 ASN A N 1
ATOM 846 C CA . ASN A 1 113 ? 28.861 9.749 -17.940 1.00 58.53 113 ASN A CA 1
ATOM 847 C C . ASN A 1 113 ? 28.598 10.497 -16.619 1.00 58.53 113 ASN A C 1
ATOM 849 O O . ASN A 1 113 ? 27.554 10.314 -16.005 1.00 58.53 113 ASN A O 1
ATOM 853 N N . GLN A 1 114 ? 29.498 11.409 -16.246 1.00 61.75 114 GLN A N 1
ATOM 854 C CA . GLN A 1 114 ? 29.374 12.281 -15.085 1.00 61.75 114 GLN A CA 1
ATOM 855 C C . GLN A 1 114 ? 28.152 13.212 -15.139 1.00 61.75 114 GLN A C 1
ATOM 857 O O . GLN A 1 114 ? 27.368 13.219 -14.196 1.00 61.75 114 GLN A O 1
ATOM 862 N N . LYS A 1 115 ? 27.906 13.921 -16.248 1.00 62.78 115 LYS A N 1
ATOM 863 C CA . LYS A 1 115 ? 26.736 14.809 -16.370 1.00 62.78 115 LYS A CA 1
ATOM 864 C C . LYS A 1 115 ? 25.419 14.022 -16.430 1.00 62.78 115 LYS A C 1
ATOM 866 O O . LYS A 1 115 ? 24.405 14.470 -15.899 1.00 62.78 115 LYS A O 1
ATOM 871 N N . ARG A 1 116 ? 25.438 12.799 -16.985 1.00 62.72 116 ARG A N 1
ATOM 872 C CA . ARG A 1 116 ? 24.298 11.865 -16.899 1.00 62.72 116 ARG A CA 1
ATOM 873 C C . ARG A 1 116 ? 24.014 11.453 -15.450 1.00 62.72 116 ARG A C 1
ATOM 875 O O . ARG A 1 116 ? 22.858 11.465 -15.040 1.00 62.72 116 ARG A O 1
ATOM 882 N N . ILE A 1 117 ? 25.053 11.119 -14.681 1.00 62.19 117 ILE A N 1
ATOM 883 C CA . ILE A 1 117 ? 24.950 10.771 -13.253 1.00 62.19 117 ILE A CA 1
ATOM 884 C C . ILE A 1 117 ? 24.445 11.963 -12.430 1.00 62.19 117 ILE A C 1
ATOM 886 O O . ILE A 1 117 ? 23.582 11.777 -11.576 1.00 62.19 117 ILE A O 1
ATOM 890 N N . GLU A 1 118 ? 24.918 13.182 -12.694 1.00 64.69 118 GLU A N 1
ATOM 891 C CA . GLU A 1 118 ? 24.459 14.401 -12.010 1.00 64.69 118 GLU A CA 1
ATOM 892 C C . GLU A 1 118 ? 22.975 14.686 -12.280 1.00 64.69 118 GLU A C 1
ATOM 894 O O . GLU A 1 118 ? 22.211 14.926 -11.343 1.00 64.69 118 GLU A O 1
ATOM 899 N N . MET A 1 119 ? 22.532 14.594 -13.541 1.00 64.38 119 MET A N 1
ATOM 900 C CA . MET A 1 119 ? 21.116 14.756 -13.893 1.00 64.38 119 MET A CA 1
ATOM 901 C C . MET A 1 119 ? 20.238 13.676 -13.266 1.00 64.38 119 MET A C 1
ATOM 903 O O . MET A 1 119 ? 19.197 13.997 -12.689 1.00 64.38 119 MET A O 1
ATOM 907 N N . LEU A 1 120 ? 20.666 12.411 -13.333 1.00 61.16 120 LEU A N 1
ATOM 908 C CA . LEU A 1 120 ? 19.977 11.313 -12.660 1.00 61.16 120 LEU A CA 1
ATOM 909 C C . LEU A 1 120 ? 19.903 11.582 -11.156 1.00 61.16 120 LEU A C 1
ATOM 911 O O . LEU A 1 120 ? 18.819 11.510 -10.597 1.00 61.16 120 LEU A O 1
ATOM 915 N N . SER A 1 121 ? 20.997 11.997 -10.516 1.00 60.00 121 SER A N 1
ATOM 916 C CA . SER A 1 121 ? 21.047 12.313 -9.080 1.00 60.00 121 SER A CA 1
ATOM 917 C C . SER A 1 121 ? 20.120 13.467 -8.688 1.00 60.00 121 SER A C 1
ATOM 919 O O . SER A 1 121 ? 19.467 13.413 -7.641 1.00 60.00 121 SER A O 1
ATOM 921 N N . LYS A 1 122 ? 20.002 14.504 -9.529 1.00 62.88 122 LYS A N 1
ATOM 922 C CA . LYS A 1 122 ? 19.067 15.618 -9.312 1.00 62.88 122 LYS A CA 1
ATOM 923 C C . LYS A 1 122 ? 17.617 15.164 -9.472 1.00 62.88 122 LYS A C 1
ATOM 925 O O . LYS A 1 122 ? 16.799 15.458 -8.602 1.00 62.88 122 LYS A O 1
ATOM 930 N N . TYR A 1 123 ? 17.316 14.397 -10.521 1.00 59.28 123 TYR A N 1
ATOM 931 C CA . TYR A 1 123 ? 15.998 13.794 -10.729 1.00 59.28 123 TYR A CA 1
ATOM 932 C C . TYR A 1 123 ? 15.624 12.853 -9.580 1.00 59.28 123 TYR A C 1
ATOM 934 O O . TYR A 1 123 ? 14.499 12.888 -9.088 1.00 59.28 123 TYR A O 1
ATOM 942 N N . ILE A 1 124 ? 16.577 1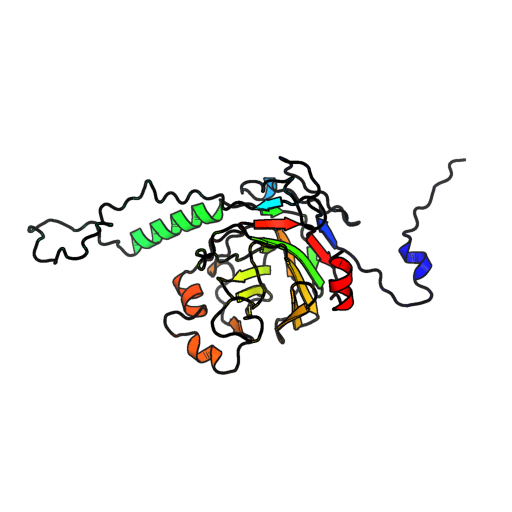2.060 -9.097 1.00 56.62 124 ILE A N 1
ATOM 943 C CA . ILE A 1 124 ? 16.443 11.189 -7.929 1.00 56.62 124 ILE A CA 1
ATOM 944 C C . ILE A 1 124 ? 16.145 12.017 -6.688 1.00 56.62 124 ILE A C 1
ATOM 946 O O . ILE A 1 124 ? 15.236 11.679 -5.951 1.00 56.62 124 ILE A O 1
ATOM 950 N N . THR A 1 125 ? 16.867 13.109 -6.450 1.00 55.66 125 THR A N 1
ATOM 951 C CA . THR A 1 125 ? 16.657 13.936 -5.253 1.00 55.66 125 THR A CA 1
ATOM 952 C C . THR A 1 125 ? 15.303 14.639 -5.290 1.00 55.66 125 THR A C 1
ATOM 954 O O . THR A 1 125 ? 14.597 14.652 -4.288 1.00 55.66 125 THR A O 1
ATOM 957 N N . GLN A 1 126 ? 14.904 15.169 -6.448 1.00 57.47 126 GLN A N 1
ATOM 958 C CA . GLN A 1 126 ? 13.591 15.790 -6.632 1.00 57.47 126 GLN A CA 1
ATOM 959 C C . GLN A 1 126 ? 12.473 14.756 -6.500 1.00 57.47 126 GLN A C 1
ATOM 961 O O . GLN A 1 126 ? 11.552 14.923 -5.711 1.00 57.47 126 GLN A O 1
ATOM 966 N N . SER A 1 127 ? 12.575 13.631 -7.203 1.00 56.28 127 SER A N 1
ATOM 967 C CA . SER A 1 127 ? 11.598 12.557 -7.063 1.00 56.28 127 SER A CA 1
ATOM 968 C C . SER A 1 127 ? 11.627 11.913 -5.676 1.00 56.28 127 SER A C 1
ATOM 970 O O . SER A 1 127 ? 10.593 11.446 -5.223 1.00 56.28 127 SER A O 1
ATOM 972 N N . ALA A 1 128 ? 12.732 11.946 -4.937 1.00 53.44 128 ALA A N 1
ATOM 973 C CA . ALA A 1 128 ? 12.769 11.456 -3.565 1.00 53.44 128 ALA A CA 1
ATOM 974 C C . ALA A 1 128 ? 11.961 12.297 -2.585 1.00 53.44 128 ALA A C 1
ATOM 976 O O . ALA A 1 128 ? 11.487 11.756 -1.586 1.00 53.44 128 ALA A O 1
ATOM 977 N N . THR A 1 129 ? 11.780 13.582 -2.880 1.00 54.69 129 THR A N 1
ATOM 978 C CA . THR A 1 129 ? 11.158 14.541 -1.966 1.00 54.69 129 THR A CA 1
ATOM 979 C C . THR A 1 129 ? 9.725 14.901 -2.332 1.00 54.69 129 THR A C 1
ATOM 981 O O . THR A 1 129 ? 8.971 15.279 -1.441 1.00 54.69 129 THR A O 1
ATOM 984 N N . CYS A 1 130 ? 9.299 14.749 -3.591 1.00 63.06 130 CYS A N 1
ATOM 985 C CA . CYS A 1 130 ? 7.905 15.004 -3.964 1.00 63.06 130 CYS A CA 1
ATOM 986 C C . CYS A 1 130 ? 7.085 13.727 -4.192 1.00 63.06 130 CYS A C 1
ATOM 988 O O . CYS A 1 130 ? 7.550 12.718 -4.714 1.00 63.06 130 CYS A O 1
ATOM 990 N N . GLY A 1 131 ? 5.836 13.777 -3.748 1.00 72.44 131 GLY A N 1
ATOM 991 C CA . GLY A 1 131 ? 4.873 12.686 -3.646 1.00 72.44 131 GLY A CA 1
ATOM 992 C C . GLY A 1 131 ? 3.891 12.978 -2.518 1.00 72.44 131 GLY A C 1
ATOM 993 O O . GLY A 1 131 ? 4.098 13.916 -1.748 1.00 72.44 131 GLY A O 1
ATOM 994 N N . SER A 1 132 ? 2.832 12.186 -2.404 1.00 85.19 132 SER A N 1
ATOM 995 C CA . SER A 1 132 ? 1.995 12.194 -1.207 1.00 85.19 132 SER A CA 1
ATOM 996 C C . SER A 1 132 ? 2.236 10.946 -0.379 1.00 85.19 132 SER A C 1
ATOM 998 O O . SER A 1 132 ? 2.387 9.854 -0.923 1.00 85.19 132 SER A O 1
ATOM 1000 N N . ALA A 1 133 ? 2.304 11.115 0.935 1.00 89.12 133 ALA A N 1
ATOM 1001 C CA . ALA A 1 133 ? 2.398 10.023 1.887 1.00 89.12 133 ALA A CA 1
ATOM 1002 C C . ALA A 1 133 ? 1.712 10.425 3.193 1.00 89.12 133 ALA A C 1
ATOM 1004 O O . ALA A 1 133 ? 1.705 11.600 3.563 1.00 89.12 133 ALA A O 1
ATOM 1005 N N . VAL A 1 134 ? 1.165 9.438 3.888 1.00 92.50 134 VAL A N 1
ATOM 1006 C CA . VAL A 1 134 ? 0.744 9.536 5.286 1.00 92.50 134 VAL A CA 1
ATOM 1007 C C . VAL A 1 134 ? 1.676 8.655 6.107 1.00 92.50 134 VAL A C 1
ATOM 1009 O O . VAL A 1 134 ? 2.081 7.587 5.642 1.00 92.50 134 VAL A O 1
ATOM 1012 N N . ARG A 1 135 ? 2.063 9.109 7.298 1.00 93.56 135 ARG A N 1
ATOM 1013 C CA . ARG A 1 135 ? 2.895 8.333 8.224 1.00 93.56 135 ARG A CA 1
ATOM 1014 C C . ARG A 1 135 ? 2.170 8.121 9.530 1.00 93.56 135 ARG A C 1
ATOM 1016 O O . ARG A 1 135 ? 1.449 9.006 9.956 1.00 93.56 135 ARG A O 1
ATOM 1023 N N . PHE A 1 136 ? 2.409 6.995 10.167 1.00 95.38 136 PHE A N 1
ATOM 1024 C CA . PHE A 1 136 ? 1.823 6.631 11.451 1.00 95.38 136 PHE A CA 1
ATOM 1025 C C . PHE A 1 136 ? 2.893 5.977 12.323 1.00 95.38 136 PHE A C 1
ATOM 1027 O O . PHE A 1 136 ? 3.966 5.604 11.831 1.00 95.38 136 PHE A O 1
ATOM 1034 N N . ASP A 1 137 ? 2.606 5.847 13.616 1.00 95.75 137 ASP A N 1
ATOM 1035 C CA . ASP A 1 137 ? 3.499 5.160 14.545 1.00 95.75 137 ASP A CA 1
ATOM 1036 C C . ASP A 1 137 ? 3.767 3.730 14.059 1.00 95.75 137 ASP A C 1
ATOM 1038 O O . ASP A 1 137 ? 2.804 2.989 13.824 1.00 95.75 137 ASP A O 1
ATOM 1042 N N . PRO A 1 138 ? 5.044 3.313 13.934 1.00 95.81 138 PRO A N 1
ATOM 1043 C CA . PRO A 1 138 ? 5.379 2.021 13.363 1.00 95.81 138 PRO A CA 1
ATOM 1044 C C . PRO A 1 138 ? 4.627 0.854 14.014 1.00 95.81 138 PRO A C 1
ATOM 1046 O O . PRO A 1 138 ? 4.426 0.808 15.235 1.00 95.81 138 PRO A O 1
ATOM 1049 N N . VAL A 1 139 ? 4.231 -0.107 13.186 1.00 96.25 139 VAL A N 1
ATOM 1050 C CA . VAL A 1 139 ? 3.718 -1.416 13.604 1.00 96.25 139 VAL A CA 1
ATOM 1051 C C . VAL A 1 139 ? 4.588 -2.511 13.029 1.00 96.25 139 VAL A C 1
ATOM 1053 O O . VAL A 1 139 ? 5.133 -2.372 11.936 1.00 96.25 139 VAL A O 1
ATOM 1056 N N . GLN A 1 140 ? 4.733 -3.589 13.786 1.00 95.88 140 GLN A N 1
ATOM 1057 C CA . GLN A 1 140 ? 5.473 -4.770 13.375 1.00 95.88 140 GLN A CA 1
ATOM 1058 C C . GLN A 1 140 ? 4.482 -5.908 13.196 1.00 95.88 140 GLN A C 1
ATOM 1060 O O . GLN A 1 140 ? 3.675 -6.156 14.089 1.00 95.88 140 GLN A O 1
ATOM 1065 N N . ILE A 1 141 ? 4.569 -6.597 12.066 1.00 96.12 141 ILE A N 1
ATOM 1066 C CA . ILE A 1 141 ? 3.872 -7.862 11.845 1.00 96.12 141 ILE A CA 1
ATOM 1067 C C . ILE A 1 141 ? 4.906 -8.927 11.496 1.00 96.12 141 ILE A C 1
ATOM 1069 O O . ILE A 1 141 ? 5.838 -8.673 10.731 1.00 96.12 141 ILE A O 1
ATOM 1073 N N . HIS A 1 142 ? 4.765 -10.118 12.064 1.00 95.25 142 HIS A N 1
ATOM 1074 C CA . HIS A 1 142 ? 5.551 -11.277 11.645 1.00 95.25 142 HIS A CA 1
ATOM 1075 C C . HIS A 1 142 ? 4.736 -12.042 10.603 1.00 95.25 142 HIS A C 1
ATOM 1077 O O . HIS A 1 142 ? 5.042 -12.008 9.405 1.00 95.25 142 HIS A O 1
ATOM 1083 N N . ASP A 1 143 ? 3.621 -12.576 11.089 1.00 96.12 143 ASP A N 1
ATOM 1084 C CA . ASP A 1 143 ? 2.442 -12.941 10.323 1.00 96.12 143 ASP A CA 1
ATOM 1085 C C . ASP A 1 143 ? 1.437 -11.789 10.430 1.00 96.12 143 ASP A C 1
ATOM 1087 O O . ASP A 1 143 ? 1.516 -10.976 11.352 1.00 96.12 143 ASP A O 1
ATOM 1091 N N . GLY A 1 144 ? 0.531 -11.655 9.469 1.00 96.94 144 GLY A N 1
ATOM 1092 C CA . GLY A 1 144 ? -0.364 -10.505 9.451 1.00 96.94 144 GLY A CA 1
ATOM 1093 C C . GLY A 1 144 ? -1.121 -10.339 8.153 1.00 96.94 144 GLY A C 1
ATOM 1094 O O . GLY A 1 144 ? -0.918 -11.075 7.188 1.00 96.94 144 GLY A O 1
ATOM 1095 N N . THR A 1 145 ? -1.985 -9.333 8.118 1.00 97.62 145 THR A N 1
ATOM 1096 C CA . THR A 1 145 ? -2.701 -8.955 6.899 1.00 97.62 145 THR A CA 1
ATOM 1097 C C . THR A 1 145 ? -2.683 -7.454 6.715 1.00 97.62 145 THR A C 1
ATOM 1099 O O . THR A 1 145 ? -2.967 -6.709 7.646 1.00 97.62 145 THR A O 1
ATOM 1102 N N . VAL A 1 146 ? -2.389 -7.009 5.499 1.00 97.12 146 VAL A N 1
ATOM 1103 C CA . VAL A 1 146 ? -2.508 -5.610 5.084 1.00 97.12 146 VAL A CA 1
ATOM 1104 C C . VAL A 1 146 ? -3.606 -5.539 4.038 1.00 97.12 146 VAL A C 1
ATOM 1106 O O . VAL A 1 146 ? -3.480 -6.185 2.998 1.00 97.12 146 VAL A O 1
ATOM 1109 N N . ALA A 1 147 ? -4.663 -4.776 4.299 1.00 97.19 147 ALA A N 1
ATOM 1110 C CA . ALA A 1 147 ? -5.810 -4.649 3.406 1.00 97.19 147 ALA A CA 1
ATOM 1111 C C . ALA A 1 147 ? -6.173 -3.181 3.157 1.00 97.19 147 ALA A C 1
ATOM 1113 O O . ALA A 1 147 ? -5.929 -2.331 4.012 1.00 97.19 147 ALA A O 1
ATOM 1114 N N . MET A 1 148 ? -6.710 -2.875 1.978 1.00 96.94 148 MET A N 1
ATOM 1115 C CA . MET A 1 148 ? -7.231 -1.547 1.646 1.00 96.94 148 MET A CA 1
ATOM 1116 C C . MET A 1 148 ? -8.114 -1.573 0.405 1.00 96.94 148 MET A C 1
ATOM 1118 O O . MET A 1 148 ? -7.961 -2.434 -0.467 1.00 96.94 148 MET A O 1
ATOM 1122 N N . TRP A 1 149 ? -8.939 -0.543 0.267 1.00 96.00 149 TRP A N 1
ATOM 1123 C CA . TRP A 1 149 ? -9.537 -0.174 -1.006 1.00 96.00 149 TRP A CA 1
ATOM 1124 C C . TRP A 1 149 ? -8.601 0.733 -1.796 1.00 96.00 149 TRP A C 1
ATOM 1126 O O . TRP A 1 149 ? -7.976 1.651 -1.265 1.00 96.00 149 TRP A O 1
ATOM 1136 N N . TYR A 1 150 ? -8.509 0.474 -3.094 1.00 92.00 150 TYR A N 1
ATOM 1137 C CA . TYR A 1 150 ? -7.555 1.107 -3.987 1.00 92.00 150 TYR A CA 1
ATOM 1138 C C . TYR A 1 150 ? -8.182 1.424 -5.343 1.00 92.00 150 TYR A C 1
ATOM 1140 O O . TYR A 1 150 ? -8.904 0.604 -5.908 1.00 92.00 150 TYR A O 1
ATOM 1148 N N . LYS A 1 151 ? -7.866 2.600 -5.891 1.00 90.31 151 LYS A N 1
ATOM 1149 C CA . LYS A 1 151 ? -8.268 3.013 -7.241 1.00 90.31 151 LYS A CA 1
ATOM 1150 C C . LYS A 1 151 ? -7.212 3.917 -7.867 1.00 90.31 151 LYS A C 1
ATOM 1152 O O . LYS A 1 151 ? -6.806 4.899 -7.257 1.00 90.31 151 LYS A O 1
ATOM 1157 N N . GLU A 1 152 ? -6.792 3.661 -9.099 1.00 85.56 152 GLU A N 1
ATOM 1158 C CA . GLU A 1 152 ? -5.820 4.510 -9.803 1.00 85.56 152 GLU A CA 1
ATOM 1159 C C . GLU A 1 152 ? -6.479 5.654 -10.574 1.00 85.56 152 GLU A C 1
ATOM 1161 O O . GLU A 1 152 ? -7.644 5.612 -10.973 1.00 85.56 152 GLU A O 1
ATOM 1166 N N . TYR A 1 153 ? -5.680 6.686 -10.851 1.00 79.69 153 TYR A N 1
ATOM 1167 C CA . TYR A 1 153 ? -6.033 7.784 -11.744 1.00 79.69 153 TYR A CA 1
ATOM 1168 C C . TYR A 1 153 ? -5.027 7.916 -12.898 1.00 79.69 153 TYR A C 1
ATOM 1170 O O . TYR A 1 153 ? -3.920 8.438 -12.734 1.00 79.69 153 TYR A O 1
ATOM 1178 N N . GLY A 1 154 ? -5.438 7.565 -14.120 1.00 69.06 154 GLY A N 1
ATOM 1179 C CA . GLY A 1 154 ? -4.617 7.751 -15.324 1.00 69.06 154 GLY A CA 1
ATOM 1180 C C . GLY A 1 154 ? -5.254 7.208 -16.604 1.00 69.06 154 GLY A C 1
ATOM 1181 O O . GLY A 1 154 ? -6.114 6.333 -16.551 1.00 69.06 154 GLY A O 1
ATOM 1182 N N . SER A 1 155 ? -4.850 7.734 -17.768 1.00 54.19 155 SER A N 1
ATOM 1183 C CA . SER A 1 155 ? -5.285 7.203 -19.068 1.00 54.19 155 SER A CA 1
ATOM 1184 C C . SER A 1 155 ? -4.766 5.775 -19.269 1.00 54.19 155 SER A C 1
ATOM 1186 O O . SER A 1 155 ? -3.708 5.427 -18.755 1.00 54.19 155 SER A O 1
ATOM 1188 N N . ARG A 1 156 ? -5.479 4.951 -20.054 1.00 54.19 156 ARG A N 1
ATOM 1189 C CA . ARG A 1 156 ? -5.068 3.569 -20.396 1.00 54.19 156 ARG A CA 1
ATOM 1190 C C . ARG A 1 156 ? -3.622 3.463 -20.917 1.00 54.19 156 ARG A C 1
ATOM 1192 O O . ARG A 1 156 ? -2.994 2.425 -20.747 1.00 54.19 156 ARG A O 1
ATOM 1199 N N . ASP A 1 157 ? -3.079 4.544 -21.479 1.00 49.66 157 ASP A N 1
ATOM 1200 C CA . ASP A 1 157 ? -1.704 4.614 -21.985 1.00 49.66 157 ASP A CA 1
ATOM 1201 C C . ASP A 1 157 ? -0.625 4.809 -20.911 1.00 49.66 157 ASP A C 1
ATOM 1203 O O . ASP A 1 157 ? 0.566 4.693 -21.216 1.00 49.66 157 ASP A O 1
ATOM 1207 N N . SER A 1 158 ? -0.978 5.007 -19.633 1.00 47.75 158 SER A N 1
ATOM 1208 C CA . SER A 1 158 ? -0.005 5.040 -18.531 1.00 47.75 158 SER A CA 1
ATOM 1209 C C . SER A 1 158 ? 0.558 3.660 -18.166 1.00 47.75 158 SER A C 1
ATOM 1211 O O . SER A 1 158 ? 0.991 3.459 -17.037 1.00 47.75 158 SER A O 1
ATOM 1213 N N . SER A 1 159 ? 0.669 2.755 -19.144 1.00 45.22 159 SER A N 1
ATOM 1214 C CA . SER A 1 159 ? 1.420 1.481 -19.184 1.00 45.22 159 SER A CA 1
ATOM 1215 C C . SER A 1 159 ? 2.855 1.511 -18.613 1.00 45.22 159 SER A C 1
ATOM 1217 O O . SER A 1 159 ? 3.560 0.503 -18.611 1.00 45.22 159 SER A O 1
ATOM 1219 N N . ARG A 1 160 ? 3.315 2.664 -18.122 1.00 51.91 160 ARG A N 1
ATOM 1220 C CA . ARG A 1 160 ? 4.620 2.898 -17.502 1.00 51.91 160 ARG A CA 1
ATOM 1221 C C . ARG A 1 160 ? 4.537 3.460 -16.080 1.00 51.91 160 ARG A C 1
ATOM 1223 O O . ARG A 1 160 ? 5.577 3.848 -15.559 1.00 51.91 160 ARG A O 1
ATOM 1230 N N . GLY A 1 161 ? 3.355 3.544 -15.471 1.00 49.59 161 GLY A N 1
ATOM 1231 C CA . GLY A 1 161 ? 3.223 3.778 -14.035 1.00 49.59 161 GLY A CA 1
ATOM 1232 C C . GLY A 1 161 ? 3.670 2.518 -13.305 1.00 49.59 161 GLY A C 1
ATOM 1233 O O . GLY A 1 161 ? 3.065 1.463 -13.455 1.00 49.59 161 GLY A O 1
ATOM 1234 N N . TRP A 1 162 ? 4.798 2.589 -12.613 1.00 55.59 162 TRP A N 1
ATOM 1235 C CA . TRP A 1 162 ? 5.144 1.598 -11.601 1.00 55.59 162 TRP A CA 1
ATOM 1236 C C . TRP A 1 162 ? 4.666 2.222 -10.299 1.00 55.59 162 TRP A C 1
ATOM 1238 O O . TRP A 1 162 ? 4.991 3.368 -10.107 1.00 55.59 162 TRP A O 1
ATOM 1248 N N . ASP A 1 163 ? 3.951 1.569 -9.402 1.00 59.78 163 ASP A N 1
ATOM 1249 C CA . ASP A 1 163 ? 3.552 2.184 -8.123 1.00 59.78 163 ASP A CA 1
ATOM 1250 C C . ASP A 1 163 ? 4.228 1.426 -6.986 1.00 59.78 163 ASP A C 1
ATOM 1252 O O . ASP A 1 163 ? 3.616 0.707 -6.194 1.00 59.78 163 ASP A O 1
ATOM 1256 N N . LEU A 1 164 ? 5.559 1.525 -6.968 1.00 57.66 164 LEU A N 1
ATOM 1257 C CA . LEU A 1 164 ? 6.371 0.842 -5.974 1.00 57.66 164 LEU A CA 1
ATOM 1258 C C . LEU A 1 164 ? 6.270 1.610 -4.650 1.00 57.66 164 LEU A C 1
ATOM 1260 O O . LEU A 1 164 ? 6.618 2.790 -4.603 1.00 57.66 164 LEU A O 1
ATOM 1264 N N . SER A 1 165 ? 5.879 0.910 -3.581 1.00 63.12 165 SER A N 1
ATOM 1265 C CA . SER A 1 165 ? 5.750 1.396 -2.191 1.00 63.12 165 SER A CA 1
ATOM 1266 C C . SER A 1 165 ? 4.398 1.982 -1.773 1.00 63.12 165 SER A C 1
ATOM 1268 O O . SER A 1 165 ? 4.396 2.901 -0.966 1.00 63.12 165 SER A O 1
ATOM 1270 N N . LEU A 1 166 ? 3.269 1.427 -2.232 1.00 79.44 166 LEU A N 1
ATOM 1271 C CA . LEU A 1 166 ? 1.939 1.730 -1.677 1.00 79.44 166 LEU A CA 1
ATOM 1272 C C . LEU A 1 166 ? 1.959 1.720 -0.141 1.00 79.44 166 LEU A C 1
ATOM 1274 O O . LEU A 1 166 ? 1.500 2.671 0.477 1.00 79.44 166 LEU A O 1
ATOM 1278 N N . VAL A 1 167 ? 2.567 0.690 0.454 1.00 86.06 167 VAL A N 1
ATOM 1279 C CA . VAL A 1 167 ? 2.742 0.527 1.905 1.00 86.06 167 VAL A CA 1
ATOM 1280 C C . VAL A 1 167 ? 4.199 0.202 2.204 1.00 86.06 167 VAL A C 1
ATOM 1282 O O . VAL A 1 167 ? 4.846 -0.506 1.427 1.00 86.06 167 VAL A O 1
ATOM 1285 N N . GLY A 1 168 ? 4.725 0.665 3.337 1.00 86.25 168 GLY A N 1
ATOM 1286 C CA . GLY A 1 168 ? 6.040 0.223 3.785 1.00 86.25 168 GLY A CA 1
ATOM 1287 C C . GLY A 1 168 ? 6.470 0.720 5.162 1.00 86.25 168 GLY A C 1
ATOM 1288 O O . GLY A 1 168 ? 5.725 1.401 5.863 1.00 86.25 168 GLY A O 1
ATOM 1289 N N . GLY A 1 169 ? 7.716 0.402 5.504 1.00 83.81 169 GLY A N 1
ATOM 1290 C CA . GLY A 1 169 ? 8.469 0.863 6.675 1.00 83.81 169 GLY A CA 1
ATOM 1291 C C . GLY A 1 169 ? 9.965 0.618 6.471 1.00 83.81 169 GLY A C 1
ATOM 1292 O O . GLY A 1 169 ? 10.396 0.438 5.336 1.00 83.81 169 GLY A O 1
ATOM 1293 N N . SER A 1 170 ? 10.796 0.632 7.513 1.00 78.44 170 SER A N 1
ATOM 1294 C CA . SER A 1 170 ? 12.269 0.625 7.387 1.00 78.44 170 SER A CA 1
ATOM 1295 C C . SER A 1 170 ? 12.841 -0.393 6.374 1.00 78.44 170 SER A C 1
ATOM 1297 O O . SER A 1 170 ? 13.554 0.024 5.452 1.00 78.44 170 SER A O 1
ATOM 1299 N N . ALA A 1 171 ? 12.444 -1.669 6.460 1.00 79.06 171 ALA A N 1
ATOM 1300 C CA . ALA A 1 171 ? 12.915 -2.779 5.612 1.00 79.06 171 ALA A CA 1
ATOM 1301 C C . ALA A 1 171 ? 11.796 -3.539 4.862 1.00 79.06 171 ALA A C 1
ATOM 1303 O O . ALA A 1 171 ? 12.011 -4.648 4.376 1.00 79.06 171 ALA A O 1
ATOM 1304 N N . PHE A 1 172 ? 10.609 -2.940 4.766 1.00 84.56 172 PHE A N 1
ATOM 1305 C CA . PHE A 1 172 ? 9.443 -3.507 4.092 1.00 84.56 172 PHE A CA 1
ATOM 1306 C C . PHE A 1 172 ? 8.873 -2.478 3.116 1.00 84.56 172 PHE A C 1
ATOM 1308 O O . PHE A 1 172 ? 8.680 -1.316 3.476 1.00 84.56 172 PHE A O 1
ATOM 1315 N N . VAL A 1 173 ? 8.604 -2.885 1.882 1.00 86.25 173 VAL A N 1
ATOM 1316 C CA . VAL A 1 173 ? 7.778 -2.121 0.941 1.00 86.25 173 VAL A CA 1
ATOM 1317 C C . VAL A 1 173 ? 6.944 -3.078 0.118 1.00 86.25 173 VAL A C 1
ATOM 1319 O O . VAL A 1 173 ? 7.397 -4.171 -0.209 1.00 86.25 173 VAL A O 1
ATOM 1322 N N . MET A 1 174 ? 5.751 -2.643 -0.260 1.00 86.19 174 MET A N 1
ATOM 1323 C CA . MET A 1 174 ? 4.823 -3.427 -1.056 1.00 86.19 174 MET A CA 1
ATOM 1324 C C . MET A 1 174 ? 4.005 -2.513 -1.961 1.00 86.19 174 MET A C 1
ATOM 1326 O O . MET A 1 174 ? 3.686 -1.380 -1.598 1.00 86.19 174 MET A O 1
ATOM 1330 N N . GLY A 1 175 ? 3.683 -2.986 -3.158 1.00 85.50 175 GLY A N 1
ATOM 1331 C CA . GLY A 1 175 ? 2.873 -2.258 -4.122 1.00 85.50 175 GLY A CA 1
ATOM 1332 C C . GLY A 1 175 ? 2.888 -2.912 -5.496 1.00 85.50 175 GLY A C 1
ATOM 1333 O O . GLY A 1 175 ? 3.138 -4.111 -5.645 1.00 85.50 175 GLY A O 1
ATOM 1334 N N . ARG A 1 176 ? 2.626 -2.095 -6.512 1.00 79.62 176 ARG A N 1
ATOM 1335 C CA . ARG A 1 176 ? 2.570 -2.523 -7.906 1.00 79.62 176 ARG A CA 1
ATOM 1336 C C . ARG A 1 176 ? 3.878 -2.180 -8.610 1.00 79.62 176 ARG A C 1
ATOM 1338 O O . ARG A 1 176 ? 4.405 -1.078 -8.509 1.00 79.62 176 ARG A O 1
ATOM 1345 N N . ILE A 1 177 ? 4.425 -3.122 -9.361 1.00 73.75 177 ILE A N 1
ATOM 1346 C CA . ILE A 1 177 ? 5.734 -3.017 -10.001 1.00 73.75 177 ILE A CA 1
ATOM 1347 C C . ILE A 1 177 ? 5.532 -3.077 -11.523 1.00 73.75 177 ILE A C 1
ATOM 1349 O O . ILE A 1 177 ? 5.514 -4.121 -12.175 1.00 73.75 177 ILE A O 1
ATOM 1353 N N . GLY A 1 178 ? 5.318 -1.898 -12.103 1.00 70.06 178 GLY A N 1
ATOM 1354 C CA . GLY A 1 178 ? 4.964 -1.744 -13.513 1.00 70.06 178 GLY A CA 1
ATOM 1355 C C . GLY A 1 178 ? 3.521 -2.180 -13.817 1.00 70.06 178 GLY A C 1
ATOM 1356 O O . GLY A 1 178 ? 2.694 -2.293 -12.915 1.00 70.06 178 GLY A O 1
ATOM 1357 N N . PRO A 1 179 ? 3.181 -2.445 -15.090 1.00 65.62 179 PRO A N 1
ATOM 1358 C CA . PRO A 1 179 ? 1.788 -2.617 -15.497 1.00 65.62 179 PRO A CA 1
ATOM 1359 C C . PRO A 1 179 ? 1.145 -3.934 -15.040 1.00 65.62 179 PRO A C 1
ATOM 1361 O O . PRO A 1 179 ? -0.079 -4.029 -15.056 1.00 65.62 179 PRO A O 1
ATOM 1364 N N . ALA A 1 180 ? 1.922 -4.943 -14.647 1.00 68.00 180 ALA A N 1
ATOM 1365 C CA . ALA A 1 180 ? 1.392 -6.288 -14.409 1.00 68.00 180 ALA A CA 1
ATOM 1366 C C . ALA A 1 180 ? 1.871 -6.956 -13.116 1.00 68.00 180 ALA A C 1
ATOM 1368 O O . ALA A 1 180 ? 1.267 -7.945 -12.711 1.00 68.00 180 ALA A O 1
ATOM 1369 N N . HIS A 1 181 ? 2.926 -6.448 -12.473 1.00 77.06 181 HIS A N 1
ATOM 1370 C CA . HIS A 1 181 ? 3.509 -7.134 -11.324 1.00 77.06 181 HIS A CA 1
ATOM 1371 C C . HIS A 1 181 ? 3.018 -6.526 -10.025 1.00 77.06 181 HIS A C 1
ATOM 1373 O O . HIS A 1 181 ? 2.863 -5.311 -9.915 1.00 77.06 181 HIS A O 1
ATOM 1379 N N . TRP A 1 182 ? 2.852 -7.383 -9.034 1.00 83.81 182 TRP A N 1
ATOM 1380 C CA . TRP A 1 182 ? 2.647 -7.011 -7.646 1.00 83.81 182 TRP A CA 1
ATOM 1381 C C . TRP A 1 182 ? 3.749 -7.624 -6.802 1.00 83.81 182 TRP A C 1
ATOM 1383 O O . TRP A 1 182 ? 4.378 -8.610 -7.192 1.00 83.81 182 TRP A O 1
ATOM 1393 N N . GLY A 1 183 ? 4.000 -7.014 -5.654 1.00 85.38 183 GLY A N 1
ATOM 1394 C CA . GLY A 1 183 ? 4.978 -7.505 -4.703 1.00 85.38 183 GLY A CA 1
ATOM 1395 C C . GLY A 1 183 ? 5.745 -6.360 -4.080 1.00 85.38 1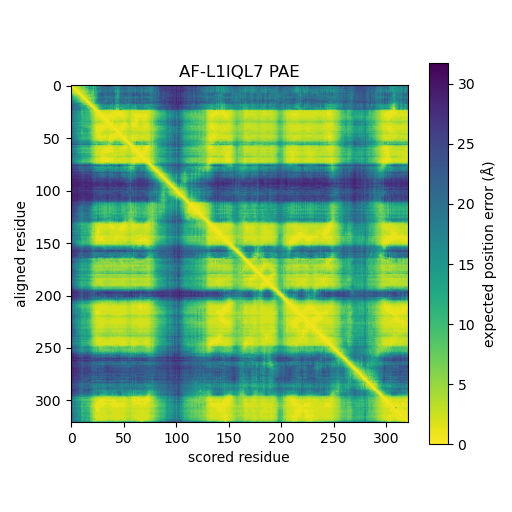83 GLY A C 1
ATOM 1396 O O . GLY A 1 183 ? 5.197 -5.283 -3.842 1.00 85.38 183 GLY A O 1
ATOM 1397 N N . GLY A 1 184 ? 7.013 -6.586 -3.781 1.00 86.56 184 GLY A N 1
ATOM 1398 C CA . GLY A 1 184 ? 7.771 -5.638 -2.992 1.00 86.56 184 GLY A CA 1
ATOM 1399 C C . GLY A 1 184 ? 9.087 -6.194 -2.494 1.00 86.56 184 GLY A C 1
ATOM 1400 O O . GLY A 1 184 ? 9.643 -7.121 -3.074 1.00 86.56 184 GLY A O 1
ATOM 1401 N N . TYR A 1 185 ? 9.593 -5.589 -1.431 1.00 85.62 185 TYR A N 1
ATOM 1402 C CA . TYR A 1 185 ? 10.834 -5.988 -0.792 1.00 85.62 185 TYR A CA 1
ATOM 1403 C C . TYR A 1 185 ? 10.572 -6.255 0.678 1.00 85.62 185 TYR A C 1
ATOM 1405 O O . TYR A 1 185 ? 10.060 -5.382 1.384 1.00 85.62 185 TYR A O 1
ATOM 1413 N N . TRP A 1 186 ? 10.938 -7.448 1.129 1.00 88.69 186 TRP A N 1
ATOM 1414 C CA . TRP A 1 186 ? 10.893 -7.834 2.530 1.00 88.69 186 TRP A CA 1
ATOM 1415 C C . TRP A 1 186 ? 11.851 -8.989 2.790 1.00 88.69 186 TRP A C 1
ATOM 1417 O O . TRP A 1 186 ? 12.250 -9.713 1.881 1.00 88.69 186 TRP A O 1
ATOM 1427 N N . CYS A 1 187 ? 12.266 -9.128 4.046 1.00 87.31 187 CYS A N 1
ATOM 1428 C CA . CYS A 1 187 ? 13.191 -10.176 4.483 1.00 87.31 187 CYS A CA 1
ATOM 1429 C C . CYS A 1 187 ? 14.517 -10.227 3.709 1.00 87.31 187 CYS A C 1
ATOM 1431 O O . CYS A 1 187 ? 15.131 -11.279 3.619 1.00 87.31 187 CYS A O 1
ATOM 1433 N N . GLY A 1 188 ? 14.977 -9.097 3.162 1.00 82.56 188 GLY A N 1
ATOM 1434 C CA . GLY A 1 188 ? 16.214 -9.051 2.375 1.00 82.56 188 GLY A CA 1
ATOM 1435 C C . GLY A 1 188 ? 16.047 -9.410 0.894 1.00 82.56 188 GLY A C 1
ATOM 1436 O O . GLY A 1 188 ? 17.029 -9.395 0.151 1.00 82.56 188 GLY A O 1
ATOM 1437 N N . HIS A 1 189 ? 14.823 -9.709 0.456 1.00 82.56 189 HIS A N 1
ATOM 1438 C CA . HIS A 1 189 ? 14.535 -10.230 -0.874 1.00 82.56 189 HIS A CA 1
ATOM 1439 C C . HIS A 1 189 ? 13.483 -9.387 -1.592 1.00 82.56 189 HIS A C 1
ATOM 1441 O O . HIS A 1 189 ? 12.573 -8.821 -0.983 1.00 82.56 189 HIS A O 1
ATOM 1447 N N . TRP A 1 190 ? 13.629 -9.298 -2.914 1.00 82.44 190 TRP A N 1
ATOM 1448 C CA . TRP A 1 190 ? 12.567 -8.799 -3.779 1.00 82.44 190 TRP A CA 1
ATOM 1449 C C . TRP A 1 190 ? 11.647 -9.952 -4.135 1.00 82.44 190 TRP A C 1
ATOM 1451 O O . TRP A 1 190 ? 12.103 -10.971 -4.647 1.00 82.44 190 TRP A O 1
ATOM 1461 N N . HIS A 1 191 ? 10.362 -9.730 -3.922 1.00 84.31 191 HIS A N 1
ATOM 1462 C CA . HIS A 1 191 ? 9.298 -10.680 -4.180 1.00 84.31 191 HIS A CA 1
ATOM 1463 C C . HIS A 1 191 ? 8.424 -10.098 -5.264 1.00 84.31 191 HIS A C 1
ATOM 1465 O O . HIS A 1 191 ? 7.847 -9.020 -5.097 1.00 84.31 191 HIS A O 1
ATOM 1471 N N . LEU A 1 192 ? 8.381 -10.774 -6.403 1.00 81.19 192 LEU A N 1
ATOM 1472 C CA . LEU A 1 192 ? 7.675 -10.288 -7.575 1.00 81.19 192 LEU A CA 1
ATOM 1473 C C . LEU A 1 192 ? 6.786 -11.379 -8.126 1.00 81.19 192 LEU A C 1
ATOM 1475 O O . LEU A 1 192 ? 7.205 -12.511 -8.365 1.00 81.19 192 LEU A O 1
ATOM 1479 N N . ALA A 1 193 ? 5.551 -10.984 -8.368 1.00 76.62 193 ALA A N 1
ATOM 1480 C CA . ALA A 1 193 ? 4.522 -11.870 -8.826 1.00 76.62 193 ALA A CA 1
ATOM 1481 C C . ALA A 1 193 ? 3.786 -11.281 -10.010 1.00 76.62 193 ALA A C 1
ATOM 1483 O O . ALA A 1 193 ? 3.375 -10.118 -10.004 1.00 76.62 193 ALA A O 1
ATOM 1484 N N . LEU A 1 194 ? 3.568 -12.141 -10.994 1.00 73.81 194 LEU A N 1
ATOM 1485 C CA . LEU A 1 194 ? 2.479 -11.990 -11.937 1.00 73.81 194 LEU A CA 1
ATOM 1486 C C . LEU A 1 194 ? 1.307 -12.790 -11.368 1.00 73.81 194 LEU A C 1
ATOM 1488 O O . LEU A 1 194 ? 1.469 -13.989 -11.156 1.00 73.81 194 LEU A O 1
ATOM 1492 N N . PRO A 1 195 ? 0.157 -12.164 -11.100 1.00 65.12 195 PRO A N 1
ATOM 1493 C CA . PRO A 1 195 ? -1.065 -12.898 -10.800 1.00 65.12 195 PRO A CA 1
ATOM 1494 C C . PRO A 1 195 ? -1.329 -13.943 -11.895 1.00 65.12 195 PRO A C 1
ATOM 1496 O O . PRO A 1 195 ? -1.226 -13.620 -13.084 1.00 65.12 195 PRO A O 1
ATOM 1499 N N . ASP A 1 196 ? -1.591 -15.193 -11.506 1.00 55.00 196 ASP A N 1
ATOM 1500 C CA . ASP A 1 196 ? -1.538 -16.349 -12.410 1.00 55.00 196 ASP A CA 1
ATOM 1501 C C . ASP A 1 196 ? -2.424 -16.189 -13.663 1.00 55.00 196 ASP A C 1
ATOM 1503 O O . ASP A 1 196 ? -3.602 -15.832 -13.588 1.00 55.00 196 ASP A O 1
ATOM 1507 N N . GLY A 1 197 ? -1.860 -16.532 -14.832 1.00 47.84 197 GLY A N 1
ATOM 1508 C CA . GLY A 1 197 ? -2.637 -16.946 -16.008 1.00 47.84 197 GLY A CA 1
ATOM 1509 C C . GLY A 1 197 ? -2.472 -16.174 -17.320 1.00 47.84 197 GLY A C 1
ATOM 1510 O O . GLY A 1 197 ? -2.991 -16.656 -18.324 1.00 47.84 197 GLY A O 1
ATOM 1511 N N . TYR A 1 198 ? -1.782 -15.030 -17.393 1.00 47.22 198 TYR A N 1
ATOM 1512 C CA . TYR A 1 198 ? -1.774 -14.259 -18.649 1.00 47.22 198 TYR A CA 1
ATOM 1513 C C . TYR A 1 198 ? -0.430 -13.602 -18.968 1.00 47.22 198 TYR A C 1
ATOM 1515 O O . TYR A 1 198 ? -0.118 -12.494 -18.535 1.00 47.22 198 TYR A O 1
ATOM 1523 N N . ALA A 1 199 ? 0.336 -14.264 -19.837 1.00 38.88 199 ALA A N 1
ATOM 1524 C CA . ALA A 1 199 ? 1.348 -13.605 -20.647 1.00 38.88 199 ALA A CA 1
ATOM 1525 C C . ALA A 1 199 ? 0.650 -12.575 -21.554 1.00 38.88 199 ALA A C 1
ATOM 1527 O O . ALA A 1 199 ? 0.096 -12.922 -22.593 1.00 38.88 199 ALA A O 1
ATOM 1528 N N . GLY A 1 200 ? 0.636 -11.305 -21.145 1.00 40.44 200 GLY A N 1
ATOM 1529 C CA . GLY A 1 200 ? 0.442 -10.195 -22.080 1.00 40.44 200 GLY A CA 1
ATOM 1530 C C . GLY A 1 200 ? -0.689 -9.209 -21.811 1.00 40.44 200 GLY A C 1
ATOM 1531 O O . GLY A 1 200 ? -0.727 -8.212 -22.516 1.00 40.44 200 GLY A O 1
ATOM 1532 N N . ASN A 1 201 ? -1.555 -9.388 -20.811 1.00 41.00 201 ASN A N 1
ATOM 1533 C CA . ASN A 1 201 ? -2.505 -8.339 -20.417 1.00 41.00 201 ASN A CA 1
ATOM 1534 C C . ASN A 1 201 ? -2.712 -8.356 -18.903 1.00 41.00 201 ASN A C 1
ATOM 1536 O O . ASN A 1 201 ? -2.866 -9.423 -18.314 1.00 41.00 201 ASN A O 1
ATOM 1540 N N . SER A 1 202 ? -2.682 -7.166 -18.292 1.00 49.91 202 SER A N 1
ATOM 1541 C CA . SER A 1 202 ? -2.963 -6.937 -16.872 1.00 49.91 202 SER A CA 1
ATOM 1542 C C . SER A 1 202 ? -4.159 -7.770 -16.428 1.00 49.91 202 SER A C 1
ATOM 1544 O O . SER A 1 202 ? -5.162 -7.741 -17.140 1.00 49.91 202 SER A O 1
ATOM 1546 N N . LEU A 1 203 ? -4.037 -8.486 -15.301 1.00 55.19 203 LEU A N 1
ATOM 1547 C CA . LEU A 1 203 ? -5.142 -8.982 -14.465 1.00 55.19 203 LEU A CA 1
ATOM 1548 C C . LEU A 1 203 ? -6.505 -8.907 -15.179 1.00 55.19 203 LEU A C 1
ATOM 1550 O O . LEU A 1 203 ? -7.156 -7.868 -15.145 1.00 55.19 203 LEU A O 1
ATOM 1554 N N . LYS A 1 204 ? -6.908 -9.940 -15.926 1.00 48.34 204 LYS A N 1
ATOM 1555 C CA . LYS A 1 204 ? -8.162 -9.915 -16.698 1.00 48.34 204 LYS A CA 1
ATOM 1556 C C . LYS A 1 204 ? -9.333 -9.563 -15.763 1.00 48.34 204 LYS A C 1
ATOM 1558 O O . LYS A 1 204 ? -9.684 -10.372 -14.914 1.00 48.34 204 LYS A O 1
ATOM 1563 N N . GLY A 1 205 ? -9.921 -8.375 -15.926 1.00 57.56 205 GLY A N 1
ATOM 1564 C CA . GLY A 1 205 ? -10.982 -7.847 -15.052 1.00 57.56 205 GLY A CA 1
ATOM 1565 C C . GLY A 1 205 ? -10.544 -6.741 -14.082 1.00 57.56 205 GLY A C 1
ATOM 1566 O O . GLY A 1 205 ? -11.401 -6.076 -13.515 1.00 57.56 205 GLY A O 1
ATOM 1567 N N . TRP A 1 206 ? -9.241 -6.491 -13.943 1.00 73.44 206 TRP A N 1
ATOM 1568 C CA . TRP A 1 206 ? -8.719 -5.293 -13.294 1.00 73.44 206 TRP A CA 1
ATOM 1569 C C . TRP A 1 206 ? -8.976 -4.087 -14.186 1.00 73.44 206 TRP A C 1
ATOM 1571 O O . TRP A 1 206 ? -8.368 -3.924 -15.249 1.00 73.44 206 TRP A O 1
ATOM 1581 N N . ASP A 1 207 ? -9.892 -3.247 -13.737 1.00 80.88 207 ASP A N 1
ATOM 1582 C CA . ASP A 1 207 ? -10.080 -1.912 -14.260 1.00 80.88 207 ASP A CA 1
ATOM 1583 C C . ASP A 1 207 ? -9.452 -0.962 -13.255 1.00 80.88 207 ASP A C 1
ATOM 1585 O O . ASP A 1 207 ? -10.051 -0.634 -12.240 1.00 80.88 207 ASP A O 1
ATOM 1589 N N . HIS A 1 208 ? -8.239 -0.491 -13.537 1.00 77.69 208 HIS A N 1
ATOM 1590 C CA . HIS A 1 208 ? -7.518 0.390 -12.617 1.00 77.69 208 HIS A CA 1
ATOM 1591 C C . HIS A 1 208 ? -8.292 1.681 -12.290 1.00 77.69 208 HIS A C 1
ATOM 1593 O O . HIS A 1 208 ? -7.975 2.349 -11.312 1.00 77.69 208 HIS A O 1
ATOM 1599 N N . LEU A 1 209 ? -9.308 2.033 -13.088 1.00 84.94 209 LEU A N 1
ATOM 1600 C CA . LEU A 1 209 ? -10.200 3.172 -12.859 1.00 84.94 209 LEU A CA 1
ATOM 1601 C C . LEU A 1 209 ? -11.373 2.863 -11.916 1.00 84.94 209 LEU A C 1
ATOM 1603 O O . LEU A 1 209 ? -12.108 3.780 -11.528 1.00 84.94 209 LEU A O 1
ATOM 1607 N N . SER A 1 210 ? -11.557 1.602 -11.549 1.00 90.25 210 SER A N 1
ATOM 1608 C CA . SER A 1 210 ? -12.546 1.125 -10.592 1.00 90.25 210 SER A CA 1
ATOM 1609 C C . SER A 1 210 ? -11.920 0.919 -9.213 1.00 90.25 210 SER A C 1
ATOM 1611 O O . SER A 1 210 ? -10.701 0.879 -9.050 1.00 90.25 210 SER A O 1
ATOM 1613 N N . TRP A 1 211 ? -12.778 0.873 -8.195 1.00 93.56 211 TRP A N 1
ATOM 1614 C CA . TRP A 1 211 ? -12.366 0.520 -6.843 1.00 93.56 211 TRP A CA 1
ATOM 1615 C C . TRP A 1 211 ? -12.131 -0.979 -6.755 1.00 93.56 211 TRP A C 1
ATOM 1617 O O . TRP A 1 211 ? -12.990 -1.760 -7.156 1.00 93.56 211 TRP A O 1
ATOM 1627 N N . HIS A 1 212 ? -10.988 -1.344 -6.192 1.00 92.31 212 HIS A N 1
ATOM 1628 C CA . HIS A 1 212 ? -10.603 -2.718 -5.937 1.00 92.31 212 HIS A CA 1
ATOM 1629 C C . HIS A 1 212 ? -10.183 -2.886 -4.483 1.00 92.31 212 HIS A C 1
ATOM 1631 O O . HIS A 1 212 ? -9.470 -2.041 -3.937 1.00 92.31 212 HIS A O 1
ATOM 1637 N N . HIS A 1 213 ? -10.594 -3.989 -3.866 1.00 94.94 213 HIS A N 1
ATOM 1638 C CA . HIS A 1 213 ? -10.121 -4.364 -2.541 1.00 94.94 213 HIS A CA 1
ATOM 1639 C C . HIS A 1 213 ? -8.873 -5.231 -2.679 1.00 94.94 213 HIS A C 1
ATOM 1641 O O . HIS A 1 213 ? -8.895 -6.289 -3.310 1.00 94.94 213 HIS A O 1
ATOM 1647 N N . LEU A 1 214 ? -7.778 -4.789 -2.073 1.00 93.62 214 LEU A N 1
ATOM 1648 C CA . LEU A 1 214 ? -6.500 -5.486 -2.061 1.00 93.62 214 LEU A CA 1
ATOM 1649 C C . LEU A 1 214 ? -6.241 -6.014 -0.658 1.00 93.62 214 LEU A C 1
ATOM 1651 O O . LEU A 1 214 ? -6.386 -5.270 0.307 1.00 93.62 214 LEU A O 1
ATOM 1655 N N . ALA A 1 215 ? -5.787 -7.261 -0.544 1.00 95.56 215 ALA A N 1
ATOM 1656 C CA . ALA A 1 215 ? -5.262 -7.777 0.713 1.00 95.56 215 ALA A CA 1
ATOM 1657 C C . ALA A 1 215 ? -4.017 -8.635 0.497 1.00 95.56 215 ALA A C 1
ATOM 1659 O O . ALA A 1 215 ? -3.998 -9.504 -0.371 1.00 95.56 215 ALA A O 1
ATOM 1660 N N . PHE A 1 216 ? -2.995 -8.413 1.317 1.00 95.31 216 PHE A N 1
ATOM 1661 C CA . PHE A 1 216 ? -1.790 -9.230 1.388 1.00 95.31 216 PHE A CA 1
ATOM 1662 C C . PHE A 1 216 ? -1.741 -9.913 2.743 1.00 95.31 216 PHE A C 1
ATOM 1664 O O . PHE A 1 216 ? -1.704 -9.245 3.775 1.00 95.31 216 PHE A O 1
ATOM 1671 N N . VAL A 1 217 ? -1.752 -11.238 2.718 1.00 97.00 217 VAL A N 1
ATOM 1672 C CA . VAL A 1 217 ? -1.769 -12.106 3.891 1.00 97.00 217 VAL A CA 1
ATOM 1673 C C . VAL A 1 217 ? -0.403 -12.765 4.012 1.00 97.00 217 VAL A C 1
ATOM 1675 O O . VAL A 1 217 ? 0.003 -13.504 3.119 1.00 97.00 217 VAL A O 1
ATOM 1678 N N . PHE A 1 218 ? 0.296 -12.493 5.108 1.00 96.75 218 PHE A N 1
ATOM 1679 C CA . PHE A 1 218 ? 1.586 -13.074 5.466 1.00 96.75 218 PHE A CA 1
ATOM 1680 C C . PHE A 1 218 ? 1.350 -14.162 6.514 1.00 96.75 218 PHE A C 1
ATOM 1682 O O . PHE A 1 218 ? 0.835 -13.859 7.588 1.00 96.75 218 PHE A O 1
ATOM 1689 N N . ALA A 1 219 ? 1.708 -15.406 6.204 1.00 96.81 219 ALA A N 1
ATOM 1690 C CA . ALA A 1 219 ? 1.551 -16.559 7.086 1.00 96.81 219 ALA A CA 1
ATOM 1691 C C . ALA A 1 219 ? 2.814 -17.426 7.034 1.00 96.81 219 ALA A C 1
ATOM 1693 O O . ALA A 1 219 ? 3.007 -18.195 6.090 1.00 96.81 219 ALA A O 1
ATOM 1694 N N . GLY A 1 220 ? 3.691 -17.282 8.028 1.00 95.75 220 GLY A N 1
ATOM 1695 C CA . GLY A 1 220 ? 5.001 -17.919 8.032 1.00 95.75 220 GLY A CA 1
ATOM 1696 C C . GLY A 1 220 ? 5.869 -17.408 6.883 1.00 95.75 220 GLY A C 1
ATOM 1697 O O . GLY A 1 220 ? 6.165 -16.217 6.787 1.00 95.75 220 GLY A O 1
ATOM 1698 N N . ASP A 1 221 ? 6.285 -18.320 6.012 1.00 95.62 221 ASP A N 1
ATOM 1699 C CA . ASP A 1 221 ? 7.032 -18.031 4.785 1.00 95.62 221 ASP A CA 1
ATOM 1700 C C . ASP A 1 221 ? 6.126 -17.844 3.559 1.00 95.62 221 ASP A C 1
ATOM 1702 O O . ASP A 1 221 ? 6.617 -17.655 2.451 1.00 95.62 221 ASP A O 1
ATOM 1706 N N . THR A 1 222 ? 4.806 -17.896 3.724 1.00 95.06 222 THR A N 1
ATOM 1707 C CA . THR A 1 222 ? 3.865 -17.809 2.611 1.00 95.06 222 THR A CA 1
ATOM 1708 C C . THR A 1 222 ? 3.211 -16.433 2.563 1.00 95.06 222 THR A C 1
ATOM 1710 O O . THR A 1 222 ? 2.751 -15.905 3.578 1.00 95.06 222 THR A O 1
ATOM 1713 N N . VAL A 1 223 ? 3.121 -15.857 1.363 1.00 94.75 223 VAL A N 1
ATOM 1714 C CA . VAL A 1 223 ? 2.365 -14.627 1.098 1.00 94.75 223 VAL A CA 1
ATOM 1715 C C . VAL A 1 223 ? 1.256 -14.904 0.102 1.00 94.75 223 VAL A C 1
ATOM 1717 O O . VAL A 1 223 ? 1.498 -15.397 -0.996 1.00 94.75 223 VAL A O 1
ATOM 1720 N N . VAL A 1 224 ? 0.028 -14.551 0.462 1.00 94.12 224 VAL A N 1
ATOM 1721 C CA . VAL A 1 224 ? -1.147 -14.674 -0.404 1.00 94.12 224 VAL A CA 1
ATOM 1722 C C . VAL A 1 224 ? -1.681 -13.284 -0.709 1.00 94.12 224 VAL A C 1
ATOM 1724 O O . VAL A 1 224 ? -1.887 -12.490 0.205 1.00 94.12 224 VAL A O 1
ATOM 1727 N N . MET A 1 225 ? -1.932 -12.989 -1.982 1.00 92.69 225 MET A N 1
ATOM 1728 C CA . MET A 1 225 ? -2.626 -11.763 -2.375 1.00 92.69 225 MET A CA 1
ATOM 1729 C C . MET A 1 225 ? -4.054 -12.092 -2.790 1.00 92.69 225 MET A C 1
ATOM 1731 O O . MET A 1 225 ? -4.294 -12.993 -3.603 1.00 92.69 225 MET A O 1
ATOM 1735 N N . TYR A 1 226 ? -4.986 -11.312 -2.263 1.00 92.81 226 TYR A N 1
ATOM 1736 C CA . TYR A 1 226 ? -6.378 -11.296 -2.665 1.00 92.81 226 TYR A CA 1
ATOM 1737 C C . TYR A 1 226 ? -6.688 -9.993 -3.393 1.00 92.81 226 TYR A C 1
ATOM 1739 O O . TYR A 1 226 ? -6.229 -8.917 -3.000 1.00 92.81 226 TYR A O 1
ATOM 1747 N N . LEU A 1 227 ? -7.495 -10.116 -4.437 1.00 90.81 227 LEU A N 1
ATOM 1748 C CA . LEU A 1 227 ? -8.084 -9.023 -5.187 1.00 90.81 227 LEU A CA 1
ATOM 1749 C C . LEU A 1 227 ? -9.593 -9.246 -5.217 1.00 90.81 227 LEU A C 1
ATOM 1751 O O . LEU A 1 227 ? -10.047 -10.307 -5.647 1.00 90.81 227 LEU A O 1
ATOM 1755 N N . ASP A 1 228 ? -10.353 -8.275 -4.722 1.00 92.94 228 ASP A N 1
ATOM 1756 C CA . ASP A 1 228 ? -11.816 -8.329 -4.638 1.00 92.94 228 ASP A CA 1
ATOM 1757 C C . ASP A 1 228 ? -12.313 -9.635 -3.990 1.00 92.94 228 ASP A C 1
ATOM 1759 O O . ASP A 1 228 ? -13.231 -10.304 -4.465 1.00 92.94 228 ASP A O 1
ATOM 1763 N N . GLY A 1 229 ? -11.628 -10.045 -2.917 1.00 92.62 229 GLY A N 1
ATOM 1764 C CA . GLY A 1 229 ? -11.953 -11.247 -2.146 1.00 92.62 229 GLY A CA 1
ATOM 1765 C C . GLY A 1 229 ? -11.536 -12.565 -2.799 1.00 92.62 229 GLY A C 1
ATOM 1766 O O . GLY A 1 229 ? -11.698 -13.618 -2.188 1.00 92.62 229 GLY A O 1
ATOM 1767 N N . SER A 1 230 ? -10.973 -12.525 -4.008 1.00 91.12 230 SER A N 1
ATOM 1768 C CA . SER A 1 230 ? -10.478 -13.700 -4.725 1.00 91.12 230 SER A CA 1
ATOM 1769 C C . SER A 1 230 ? -8.965 -13.811 -4.595 1.00 91.12 230 SER A C 1
ATOM 1771 O O . SER A 1 230 ? -8.245 -12.838 -4.811 1.00 91.12 230 SER A O 1
ATOM 1773 N N . ARG A 1 231 ? -8.452 -15.002 -4.277 1.00 91.50 231 ARG A N 1
ATOM 1774 C CA . ARG A 1 231 ? -7.005 -15.255 -4.270 1.00 91.50 231 ARG A CA 1
ATOM 1775 C C . ARG A 1 231 ? -6.452 -15.157 -5.694 1.00 91.50 231 ARG A C 1
ATOM 1777 O O . ARG A 1 231 ? -6.845 -15.943 -6.552 1.00 91.50 231 ARG A O 1
ATOM 1784 N N . VAL A 1 232 ? -5.505 -14.248 -5.922 1.00 87.44 232 VAL A N 1
ATOM 1785 C CA . VAL A 1 232 ? -4.885 -14.019 -7.245 1.00 87.44 232 VAL A CA 1
ATOM 1786 C C . VAL A 1 232 ? -3.406 -14.386 -7.307 1.00 87.44 232 VAL A C 1
ATOM 1788 O O . VAL A 1 232 ? -2.836 -14.465 -8.393 1.00 87.44 232 VAL A O 1
ATOM 1791 N N . LEU A 1 233 ? -2.781 -14.610 -6.152 1.00 87.69 233 LEU A N 1
ATOM 1792 C CA . LEU A 1 233 ? -1.370 -14.960 -6.049 1.00 87.69 233 LEU A CA 1
ATOM 1793 C C . LEU A 1 233 ? -1.094 -15.713 -4.750 1.00 87.69 233 LEU A C 1
ATOM 1795 O O . LEU A 1 233 ? -1.656 -15.388 -3.704 1.00 87.69 233 LEU A O 1
ATOM 1799 N N . MET A 1 234 ? -0.152 -16.651 -4.823 1.00 91.00 234 MET A N 1
ATOM 1800 C CA . MET A 1 234 ? 0.528 -17.241 -3.679 1.00 91.00 234 MET A CA 1
ATOM 1801 C C . MET A 1 234 ? 2.038 -17.284 -3.945 1.00 91.00 234 MET A C 1
ATOM 1803 O O . MET A 1 234 ? 2.476 -17.770 -4.986 1.00 91.00 234 MET A O 1
ATOM 1807 N N . LEU A 1 235 ? 2.823 -16.776 -3.003 1.00 88.38 235 LEU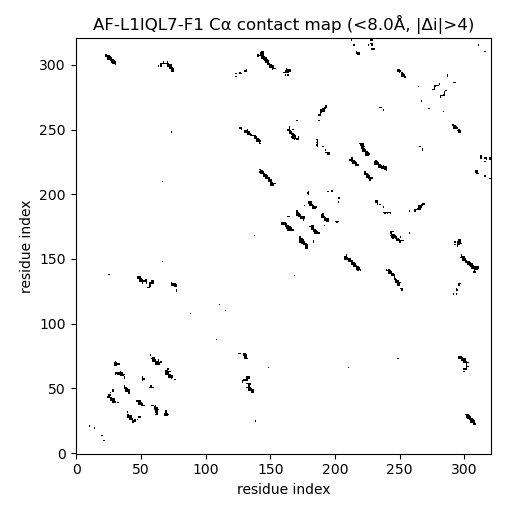 A N 1
ATOM 1808 C CA . LEU A 1 235 ? 4.277 -16.866 -2.962 1.00 88.38 235 LEU A CA 1
ATOM 1809 C C . LEU A 1 235 ? 4.651 -17.781 -1.798 1.00 88.38 235 LEU A C 1
ATOM 1811 O O . LEU A 1 235 ? 4.375 -17.436 -0.653 1.00 88.38 235 LEU A O 1
ATOM 1815 N N . ALA A 1 236 ? 5.233 -18.938 -2.095 1.00 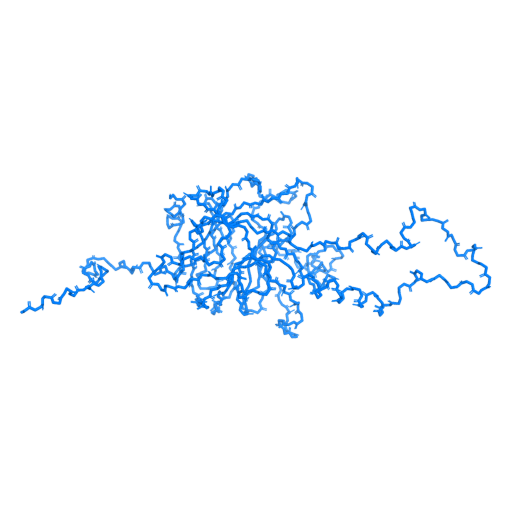91.00 236 ALA A N 1
ATOM 1816 C CA . ALA A 1 236 ? 5.897 -19.766 -1.091 1.00 91.00 236 ALA A CA 1
ATOM 1817 C C . ALA A 1 236 ? 7.336 -19.271 -0.880 1.00 91.00 236 ALA A C 1
ATOM 1819 O O . ALA A 1 236 ? 7.866 -18.565 -1.740 1.00 91.00 236 ALA A O 1
ATOM 1820 N N . ASP A 1 237 ? 7.950 -19.652 0.242 1.00 90.00 237 ASP A N 1
ATOM 1821 C CA . ASP A 1 237 ? 9.341 -19.327 0.593 1.00 90.00 237 ASP A CA 1
ATOM 1822 C C . ASP A 1 237 ? 9.656 -17.818 0.656 1.00 90.00 237 ASP A C 1
ATOM 1824 O O . ASP A 1 237 ? 10.811 -17.413 0.657 1.00 90.00 237 ASP A O 1
ATOM 1828 N N . ALA A 1 238 ? 8.641 -16.963 0.793 1.00 88.94 238 ALA A N 1
ATOM 1829 C CA . ALA A 1 238 ? 8.756 -15.508 0.802 1.00 88.94 238 ALA A CA 1
ATOM 1830 C C . ALA A 1 238 ? 9.383 -14.928 2.093 1.00 88.94 238 ALA A C 1
ATOM 1832 O O . ALA A 1 238 ? 9.477 -13.707 2.255 1.00 88.94 238 ALA A O 1
ATOM 1833 N N . GLY A 1 239 ? 9.808 -15.786 3.023 1.00 89.75 239 GLY A N 1
ATOM 1834 C CA . GLY A 1 239 ? 10.506 -15.425 4.254 1.00 89.75 239 GLY A CA 1
ATOM 1835 C C . GLY A 1 239 ? 9.597 -15.017 5.422 1.00 89.75 239 GLY A C 1
ATOM 1836 O O . GLY A 1 239 ? 8.626 -14.276 5.281 1.00 89.75 239 GLY A O 1
ATOM 1837 N N . SER A 1 240 ? 9.982 -15.451 6.624 1.00 93.94 240 SER A N 1
ATOM 1838 C CA . SER A 1 240 ? 9.229 -15.272 7.872 1.00 93.94 240 SER A CA 1
ATOM 1839 C C . SER A 1 240 ? 9.822 -14.187 8.784 1.00 93.94 240 SER A C 1
ATOM 1841 O O . SER A 1 240 ? 9.943 -14.374 9.986 1.00 93.94 240 SER A O 1
ATOM 1843 N N . CYS A 1 241 ? 10.306 -13.071 8.239 1.00 93.62 241 CYS A N 1
ATOM 1844 C CA . CYS A 1 241 ? 10.872 -11.993 9.060 1.00 93.62 241 CYS A CA 1
ATOM 1845 C C . CYS A 1 241 ? 9.792 -11.040 9.601 1.00 93.62 241 CYS A C 1
ATOM 1847 O O . CYS A 1 241 ? 8.697 -10.941 9.039 1.00 93.62 241 CYS A O 1
ATOM 1849 N N . SER A 1 242 ? 10.141 -10.262 10.633 1.00 95.38 242 SER A N 1
ATOM 1850 C CA . SER A 1 242 ? 9.341 -9.110 11.071 1.00 95.38 242 SER A CA 1
ATOM 1851 C C . SER A 1 242 ? 9.318 -8.022 9.997 1.00 95.38 242 SER A C 1
ATOM 1853 O O . SER A 1 242 ? 10.349 -7.688 9.407 1.00 95.38 242 SER A O 1
ATOM 1855 N N . LYS A 1 243 ? 8.137 -7.453 9.766 1.00 93.38 243 LYS A N 1
ATOM 1856 C CA . LYS A 1 243 ? 7.858 -6.435 8.754 1.00 93.38 243 LYS A CA 1
ATOM 1857 C C . LYS A 1 243 ? 7.356 -5.190 9.467 1.00 93.38 243 LYS A C 1
ATOM 1859 O O . LYS A 1 243 ? 6.326 -5.226 10.134 1.00 93.38 243 LYS A O 1
ATOM 1864 N N . GLU A 1 244 ? 8.086 -4.094 9.307 1.00 93.75 244 GLU A N 1
ATOM 1865 C CA . GLU A 1 244 ? 7.690 -2.798 9.846 1.00 93.75 244 GLU A CA 1
ATOM 1866 C C . GLU A 1 244 ? 6.817 -2.050 8.840 1.00 93.75 244 GLU A C 1
ATOM 1868 O O . GLU A 1 244 ? 7.212 -1.877 7.686 1.00 93.75 244 GLU A O 1
ATOM 1873 N N . LEU A 1 245 ? 5.680 -1.532 9.291 1.00 94.06 245 LEU A N 1
ATOM 1874 C CA . LEU A 1 245 ? 4.844 -0.612 8.535 1.00 94.06 245 LEU A CA 1
ATOM 1875 C C . LEU A 1 245 ? 4.788 0.720 9.274 1.00 94.06 245 LEU A C 1
ATOM 1877 O O . LEU A 1 245 ? 4.487 0.759 10.462 1.00 94.06 245 LEU A O 1
ATOM 1881 N N . SER A 1 246 ? 5.062 1.813 8.574 1.00 93.38 246 SER A N 1
ATOM 1882 C CA . SER A 1 246 ? 5.042 3.170 9.134 1.00 93.38 246 SER A CA 1
ATOM 1883 C C . SER A 1 246 ? 4.548 4.234 8.155 1.00 93.38 246 SER A C 1
ATOM 1885 O O . SER A 1 246 ? 4.471 5.415 8.506 1.00 93.38 246 SER A O 1
ATOM 1887 N N . PHE A 1 247 ? 4.212 3.853 6.918 1.00 91.88 247 PHE A N 1
ATOM 1888 C CA . PHE A 1 247 ? 3.637 4.775 5.946 1.00 91.88 247 PHE A CA 1
ATOM 1889 C C . PHE A 1 247 ? 2.740 4.092 4.906 1.00 91.88 247 PHE A C 1
ATOM 1891 O O . PHE A 1 247 ? 2.876 2.902 4.607 1.00 91.88 247 PHE A O 1
ATOM 1898 N N . LEU A 1 248 ? 1.884 4.917 4.299 1.00 91.06 248 LEU A N 1
ATOM 1899 C CA . LEU A 1 248 ? 1.121 4.643 3.081 1.00 91.06 248 LEU A CA 1
ATOM 1900 C C . LEU A 1 248 ? 1.370 5.792 2.083 1.00 91.06 248 LEU A C 1
ATOM 1902 O O . LEU A 1 248 ? 1.373 6.963 2.468 1.00 91.06 248 LEU A O 1
ATOM 1906 N N . GLY A 1 249 ? 1.587 5.481 0.805 1.00 86.69 249 GLY A N 1
ATOM 1907 C CA . GLY A 1 249 ? 1.769 6.463 -0.269 1.00 86.69 249 GLY A CA 1
ATOM 1908 C C . GLY A 1 249 ? 3.110 6.327 -0.983 1.00 86.69 249 GLY A C 1
ATOM 1909 O O . GLY A 1 249 ? 3.391 5.296 -1.572 1.00 86.69 249 GLY A O 1
ATOM 1910 N N . LYS A 1 250 ? 3.927 7.383 -1.025 1.00 76.06 250 LYS A N 1
ATOM 1911 C CA . LYS A 1 250 ? 5.238 7.338 -1.688 1.00 76.06 250 LYS A CA 1
ATOM 1912 C C . LYS A 1 250 ? 6.375 7.043 -0.713 1.00 76.06 250 LYS A C 1
ATOM 1914 O O . LYS A 1 250 ? 6.547 7.746 0.282 1.00 76.06 250 LYS A O 1
ATOM 1919 N N . ARG A 1 251 ? 7.272 6.142 -1.122 1.00 71.00 251 ARG A N 1
ATOM 1920 C CA . ARG A 1 251 ? 8.668 6.123 -0.668 1.00 71.00 251 ARG A CA 1
ATOM 1921 C C . ARG A 1 251 ? 9.602 5.923 -1.848 1.00 71.00 251 ARG A C 1
ATOM 1923 O O . ARG A 1 251 ? 9.345 5.108 -2.725 1.00 71.00 251 ARG A O 1
ATOM 1930 N N . THR A 1 252 ? 10.715 6.648 -1.836 1.00 63.78 252 THR A N 1
ATOM 1931 C CA . THR A 1 252 ? 11.817 6.336 -2.746 1.00 63.78 252 THR A CA 1
ATOM 1932 C C . THR A 1 252 ? 12.622 5.202 -2.166 1.00 63.78 252 THR A C 1
ATOM 1934 O O . THR A 1 252 ? 13.208 5.322 -1.091 1.00 63.78 252 THR A O 1
ATOM 1937 N N . VAL A 1 253 ? 12.616 4.095 -2.890 1.00 59.56 253 VAL A N 1
ATOM 1938 C CA . VAL A 1 253 ? 13.417 2.927 -2.567 1.00 59.56 253 VAL A CA 1
ATOM 1939 C C . VAL A 1 253 ? 14.676 3.012 -3.409 1.00 59.56 253 VAL A C 1
ATOM 1941 O O . VAL A 1 253 ? 14.607 2.949 -4.639 1.00 59.56 253 VAL A O 1
ATOM 1944 N N . ARG A 1 254 ? 15.815 3.207 -2.740 1.00 58.25 254 ARG A N 1
ATOM 1945 C CA . ARG A 1 254 ? 17.120 3.077 -3.384 1.00 58.25 254 ARG A CA 1
ATOM 1946 C C . ARG A 1 254 ? 17.568 1.627 -3.293 1.00 58.25 254 ARG A C 1
ATOM 1948 O O . ARG A 1 254 ? 17.498 1.042 -2.213 1.00 58.25 254 ARG A O 1
ATOM 1955 N N . TYR A 1 255 ? 18.037 1.070 -4.403 1.00 55.50 255 TYR A N 1
ATOM 1956 C CA . TYR A 1 255 ? 18.533 -0.306 -4.433 1.00 55.50 255 TYR A CA 1
ATOM 1957 C C . TYR A 1 255 ? 19.824 -0.467 -3.602 1.00 55.50 25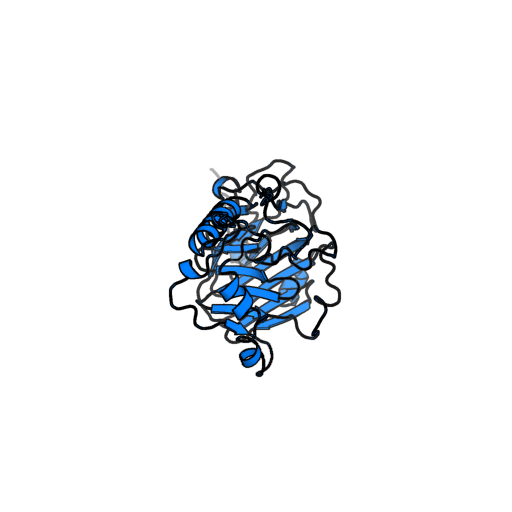5 TYR A C 1
ATOM 1959 O O . TYR A 1 255 ? 20.056 -1.515 -3.010 1.00 55.50 255 TYR A O 1
ATOM 1967 N N . ASP A 1 256 ? 20.641 0.589 -3.499 1.00 53.34 256 ASP A N 1
ATOM 1968 C CA . ASP A 1 256 ? 21.911 0.608 -2.756 1.00 53.34 256 ASP A CA 1
ATOM 1969 C C . ASP A 1 256 ? 21.739 0.757 -1.230 1.00 53.34 256 ASP A C 1
ATOM 1971 O O . ASP A 1 256 ? 22.491 0.170 -0.452 1.00 53.34 256 ASP A O 1
ATOM 1975 N N . GLN A 1 257 ? 20.712 1.481 -0.776 1.00 49.78 257 GLN A N 1
ATOM 1976 C CA . GLN A 1 257 ? 20.395 1.645 0.651 1.00 49.78 257 GLN A CA 1
ATOM 1977 C C . GLN A 1 257 ? 19.869 0.368 1.311 1.00 49.78 257 GLN A C 1
ATOM 1979 O O . GLN A 1 257 ? 19.789 0.308 2.536 1.00 49.78 257 GLN A O 1
ATOM 1984 N N . GLN A 1 258 ? 19.525 -0.652 0.525 1.00 52.41 258 GLN A N 1
ATOM 1985 C CA . GLN A 1 258 ? 19.069 -1.950 1.023 1.00 52.41 258 GLN A CA 1
ATOM 1986 C C . GLN A 1 258 ? 20.229 -2.923 1.311 1.00 52.41 258 GLN A C 1
ATOM 1988 O O . GLN A 1 258 ? 19.996 -4.047 1.752 1.00 52.41 258 GLN A O 1
ATOM 1993 N N . GLY A 1 259 ? 21.478 -2.466 1.142 1.00 44.75 259 GLY A N 1
ATOM 1994 C CA . GLY A 1 259 ? 22.702 -3.193 1.474 1.00 44.75 259 GLY A CA 1
ATOM 1995 C C . GLY A 1 259 ? 23.339 -3.892 0.270 1.00 44.75 259 GLY A C 1
ATOM 1996 O O . GLY A 1 259 ? 22.669 -4.317 -0.663 1.00 44.75 259 GLY A O 1
ATOM 1997 N N . ASN A 1 260 ? 24.663 -4.071 0.309 1.00 41.62 260 ASN A N 1
ATOM 1998 C CA . ASN A 1 260 ? 25.480 -4.684 -0.757 1.00 41.62 260 ASN A CA 1
ATOM 1999 C C . ASN A 1 260 ? 25.172 -6.178 -1.057 1.00 41.62 260 ASN A C 1
ATOM 2001 O O . ASN A 1 260 ? 25.898 -6.815 -1.821 1.00 41.62 260 ASN A O 1
ATOM 2005 N N . SER A 1 261 ? 24.115 -6.748 -0.469 1.00 43.19 261 SER A N 1
ATOM 2006 C CA . SER A 1 261 ? 23.768 -8.177 -0.512 1.00 43.19 261 SER A CA 1
ATOM 2007 C C . SER A 1 261 ? 22.402 -8.474 -1.144 1.00 43.19 261 SER A C 1
ATOM 2009 O O . SER A 1 261 ? 21.828 -9.525 -0.874 1.00 43.19 261 SER A O 1
ATOM 2011 N N . VAL A 1 262 ? 21.871 -7.621 -2.026 1.00 45.56 262 VAL A N 1
ATOM 2012 C CA . VAL A 1 262 ? 20.651 -7.960 -2.788 1.00 45.56 262 VAL A CA 1
ATOM 2013 C C . VAL A 1 262 ? 20.994 -8.969 -3.899 1.00 45.56 262 VAL A C 1
ATOM 2015 O O . VAL A 1 262 ? 21.161 -8.609 -5.066 1.00 45.56 262 VAL A O 1
ATOM 2018 N N . ARG A 1 263 ? 21.184 -10.245 -3.530 1.00 41.59 263 ARG A N 1
ATOM 2019 C CA . ARG A 1 263 ? 21.524 -11.354 -4.451 1.00 41.59 263 ARG A CA 1
ATOM 2020 C C . ARG A 1 263 ? 20.356 -12.287 -4.795 1.00 41.59 263 ARG A C 1
ATOM 2022 O O . ARG A 1 263 ? 20.563 -13.213 -5.572 1.00 41.59 263 ARG A O 1
ATOM 2029 N N . GLY A 1 264 ? 19.147 -12.052 -4.290 1.00 46.25 264 GLY A N 1
ATOM 2030 C CA . GLY A 1 264 ? 17.991 -12.905 -4.580 1.00 46.25 264 GLY A CA 1
ATOM 2031 C C . GLY A 1 264 ? 16.755 -12.086 -4.915 1.00 46.25 264 GLY A C 1
ATOM 2032 O O . GLY A 1 264 ? 16.240 -11.379 -4.053 1.00 46.25 264 GLY A O 1
ATOM 2033 N N . VAL A 1 265 ? 16.295 -12.177 -6.162 1.00 49.16 265 VAL A N 1
ATOM 2034 C CA . VAL A 1 265 ? 14.914 -11.838 -6.516 1.00 49.16 265 VAL A CA 1
ATOM 2035 C C . VAL A 1 265 ? 14.172 -13.160 -6.620 1.00 49.16 265 VAL A C 1
ATOM 2037 O O . VAL A 1 265 ? 14.499 -13.979 -7.486 1.00 49.16 265 VAL A O 1
ATOM 2040 N N . GLU A 1 266 ? 13.222 -13.378 -5.724 1.00 49.31 266 GLU A N 1
ATOM 2041 C CA . GLU A 1 266 ? 12.370 -14.558 -5.709 1.00 49.31 266 GLU A CA 1
ATOM 2042 C C . GLU A 1 266 ? 11.157 -14.287 -6.602 1.00 49.31 266 GLU A C 1
ATOM 2044 O O . GLU A 1 266 ? 10.437 -13.296 -6.465 1.00 49.31 266 GLU A O 1
ATOM 2049 N N . TRP A 1 267 ? 11.003 -15.146 -7.606 1.00 45.25 267 TRP A N 1
ATOM 2050 C CA . TRP A 1 267 ? 9.959 -15.076 -8.620 1.00 45.25 267 TRP A CA 1
ATOM 2051 C C . TRP A 1 267 ? 9.146 -16.361 -8.558 1.00 45.25 267 TRP A C 1
ATOM 2053 O O . TRP A 1 267 ? 9.723 -17.444 -8.634 1.00 45.25 267 TRP A O 1
ATOM 2063 N N . SER A 1 268 ? 7.820 -16.246 -8.513 1.00 45.47 268 SER A N 1
ATOM 2064 C CA . SER A 1 268 ? 6.906 -17.395 -8.591 1.00 45.47 268 SER A CA 1
ATOM 2065 C C . SER A 1 268 ? 6.567 -17.837 -10.023 1.00 45.47 268 SER A C 1
ATOM 2067 O O . SER A 1 268 ? 5.784 -18.762 -10.217 1.00 45.47 268 SER A O 1
ATOM 2069 N N . GLY A 1 269 ? 7.167 -17.224 -11.050 1.00 43.12 269 GLY A N 1
ATOM 2070 C CA . GLY A 1 269 ? 7.050 -17.694 -12.434 1.00 43.12 269 GLY A CA 1
ATOM 2071 C C . GLY A 1 269 ? 7.906 -18.943 -12.670 1.00 43.12 269 GLY A C 1
ATOM 2072 O O . GLY A 1 269 ? 9.038 -18.993 -12.196 1.00 43.12 269 GLY A O 1
ATOM 2073 N N . GLY A 1 270 ? 7.379 -19.939 -13.396 1.00 39.28 270 GLY A N 1
ATOM 2074 C CA . GLY A 1 270 ? 8.013 -21.247 -13.634 1.00 39.28 270 GLY A CA 1
ATOM 2075 C C . GLY A 1 270 ? 9.508 -21.214 -14.005 1.00 39.28 270 GLY A C 1
ATOM 2076 O O . GLY A 1 270 ? 10.030 -20.207 -14.474 1.00 39.28 270 GLY A O 1
ATOM 2077 N N . LEU A 1 271 ? 10.188 -22.351 -13.806 1.00 41.81 271 LEU A N 1
ATOM 2078 C CA . LEU A 1 271 ? 11.654 -22.536 -13.723 1.00 41.81 271 LEU A CA 1
ATOM 2079 C C . LEU A 1 271 ? 12.532 -21.890 -14.827 1.00 41.81 271 LEU A C 1
ATOM 2081 O O . LEU A 1 271 ? 13.732 -21.718 -14.610 1.00 41.81 271 LEU A O 1
ATOM 2085 N N . ASP A 1 272 ? 11.972 -21.458 -15.959 1.00 48.91 272 ASP A N 1
ATOM 2086 C CA . ASP A 1 272 ? 12.677 -20.706 -17.010 1.00 48.91 272 ASP A CA 1
ATOM 2087 C C . ASP A 1 272 ? 12.794 -19.190 -16.747 1.00 48.91 272 ASP A C 1
ATOM 2089 O O . ASP A 1 272 ? 13.590 -18.505 -17.398 1.00 48.91 272 ASP A O 1
ATOM 2093 N N . ALA A 1 273 ? 12.077 -18.647 -15.756 1.00 46.28 273 ALA A N 1
ATOM 2094 C CA . ALA A 1 273 ? 12.077 -17.219 -15.429 1.00 46.28 273 ALA A CA 1
ATOM 2095 C C . ALA A 1 273 ? 13.478 -16.679 -15.087 1.00 46.28 273 ALA A C 1
ATOM 2097 O O . ALA A 1 273 ? 13.795 -15.533 -15.403 1.00 46.28 273 ALA A O 1
ATOM 2098 N N . ARG A 1 274 ? 14.358 -17.516 -14.519 1.00 42.97 274 ARG A N 1
ATOM 2099 C CA . ARG A 1 274 ? 15.739 -17.147 -14.160 1.00 42.97 274 ARG A CA 1
ATOM 2100 C C . ARG A 1 274 ? 16.631 -16.862 -15.377 1.00 42.97 274 ARG A C 1
ATOM 2102 O O . ARG A 1 274 ? 17.460 -15.964 -15.309 1.00 42.97 274 ARG A O 1
ATOM 2109 N N . LYS A 1 275 ? 16.445 -17.560 -16.507 1.00 47.88 275 LYS A N 1
ATOM 2110 C CA . LYS A 1 275 ? 17.224 -17.306 -17.741 1.00 47.88 275 LYS A CA 1
ATOM 2111 C C . LYS A 1 275 ? 16.810 -16.012 -18.437 1.00 47.88 275 LYS A C 1
ATOM 2113 O O . LYS A 1 275 ? 17.634 -15.375 -19.082 1.00 47.88 275 LYS A O 1
ATOM 2118 N N 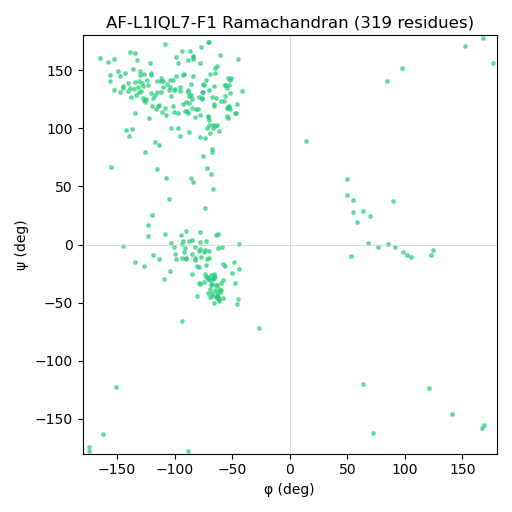. VAL A 1 276 ? 15.556 -15.596 -18.266 1.00 51.22 276 VAL A N 1
ATOM 2119 C CA . VAL A 1 276 ? 15.052 -14.337 -18.823 1.00 51.22 276 VAL A CA 1
ATOM 2120 C C . VAL A 1 276 ? 15.655 -13.134 -18.084 1.00 51.22 276 VAL A C 1
ATOM 2122 O O . VAL A 1 276 ? 15.888 -12.112 -18.715 1.00 51.22 276 VAL A O 1
ATOM 2125 N N . GLN A 1 277 ? 16.003 -13.255 -16.796 1.00 49.00 277 GLN A N 1
ATOM 2126 C CA . GLN A 1 277 ? 16.414 -12.149 -15.910 1.00 49.00 277 GLN A CA 1
ATOM 2127 C C . GLN A 1 277 ? 17.658 -11.353 -16.333 1.00 49.00 277 GLN A C 1
ATOM 2129 O O . GLN A 1 277 ? 17.701 -10.149 -16.071 1.00 49.00 277 GLN A O 1
ATOM 2134 N N . ASP A 1 278 ? 18.639 -11.987 -16.976 1.00 46.25 278 ASP A N 1
ATOM 2135 C CA . ASP A 1 278 ? 19.855 -11.307 -17.456 1.00 46.25 278 ASP A CA 1
ATOM 2136 C C . ASP A 1 278 ? 19.739 -10.840 -18.918 1.00 46.25 278 ASP A C 1
ATOM 2138 O O . ASP A 1 278 ? 20.643 -10.201 -19.458 1.00 46.25 278 ASP A O 1
ATOM 2142 N N . THR A 1 279 ? 18.596 -11.087 -19.561 1.00 49.34 279 THR A N 1
ATOM 2143 C CA . THR A 1 279 ? 18.325 -10.587 -20.912 1.00 49.34 279 THR A CA 1
ATOM 2144 C C . THR A 1 279 ? 18.024 -9.080 -20.856 1.00 49.34 279 THR A C 1
ATOM 2146 O O . THR A 1 279 ? 17.296 -8.622 -19.965 1.00 49.34 279 THR A O 1
ATOM 2149 N N . PRO A 1 280 ? 18.550 -8.258 -21.782 1.00 39.00 280 PRO A N 1
ATOM 2150 C CA . PRO A 1 280 ? 18.081 -6.887 -21.998 1.00 39.00 280 PRO A CA 1
ATOM 2151 C C . PRO A 1 280 ? 16.549 -6.812 -22.050 1.00 39.00 280 PRO A C 1
ATOM 2153 O O . PRO A 1 280 ? 15.924 -7.482 -22.864 1.00 39.00 280 PRO A O 1
ATOM 2156 N N . GLY A 1 281 ? 15.945 -6.021 -21.155 1.00 38.16 281 GLY A N 1
ATOM 2157 C CA . GLY A 1 281 ? 14.487 -5.847 -21.065 1.00 38.16 281 GLY A CA 1
ATOM 2158 C C . GLY A 1 281 ? 13.764 -6.686 -20.002 1.00 38.16 281 GLY A C 1
ATOM 2159 O O . GLY A 1 281 ? 12.580 -6.457 -19.772 1.00 38.16 281 GLY A O 1
ATOM 2160 N N . ALA A 1 282 ? 14.442 -7.603 -19.307 1.00 47.41 282 ALA A N 1
ATOM 2161 C CA . ALA A 1 282 ? 13.857 -8.302 -18.161 1.00 47.41 282 ALA A CA 1
ATOM 2162 C C . ALA A 1 282 ? 13.846 -7.437 -16.899 1.00 47.41 282 ALA A C 1
ATOM 2164 O O . ALA A 1 282 ? 14.665 -6.537 -16.758 1.00 47.41 282 ALA A O 1
ATOM 2165 N N . ILE A 1 283 ? 12.955 -7.714 -15.947 1.00 49.62 283 ILE A N 1
ATOM 2166 C CA . ILE A 1 283 ? 12.711 -6.830 -14.793 1.00 49.62 283 ILE A CA 1
ATOM 2167 C C . ILE A 1 283 ? 13.931 -6.678 -13.893 1.00 49.62 283 ILE A C 1
ATOM 2169 O O . ILE A 1 283 ? 14.180 -5.574 -13.436 1.00 49.62 283 ILE A O 1
ATOM 2173 N N . ASN A 1 284 ? 14.753 -7.713 -13.716 1.00 45.91 284 ASN A N 1
ATOM 2174 C CA . ASN A 1 284 ? 16.021 -7.570 -12.994 1.00 45.91 284 ASN A CA 1
ATOM 2175 C C . ASN A 1 284 ? 16.985 -6.652 -13.739 1.00 45.91 284 ASN A C 1
ATOM 2177 O O . ASN A 1 284 ? 17.636 -5.827 -13.113 1.00 45.91 284 ASN A O 1
ATOM 2181 N N . ASN A 1 285 ? 17.038 -6.733 -15.068 1.00 43.72 285 ASN A N 1
ATOM 2182 C CA . ASN A 1 285 ? 17.791 -5.783 -15.869 1.00 43.72 285 ASN A CA 1
ATOM 2183 C C . ASN A 1 285 ? 17.144 -4.389 -15.830 1.00 43.72 285 ASN A C 1
ATOM 2185 O O . ASN A 1 285 ? 17.849 -3.405 -15.752 1.00 43.72 285 ASN A O 1
ATOM 2189 N N . MET A 1 286 ? 15.817 -4.258 -15.777 1.00 46.25 286 MET A N 1
ATOM 2190 C CA . MET A 1 286 ? 15.148 -2.960 -15.632 1.00 46.25 286 MET A CA 1
ATOM 2191 C C . MET A 1 286 ? 15.359 -2.341 -14.244 1.00 46.25 286 MET A C 1
ATOM 2193 O O . MET A 1 286 ? 15.562 -1.136 -14.165 1.00 46.25 286 MET A O 1
ATOM 2197 N N . LEU A 1 287 ? 15.354 -3.138 -13.173 1.00 49.44 287 LEU A N 1
ATOM 2198 C CA . LEU A 1 287 ? 15.641 -2.718 -11.798 1.00 49.44 287 LEU A CA 1
ATOM 2199 C C . LEU A 1 287 ? 17.132 -2.386 -11.631 1.00 49.44 287 LEU A C 1
ATOM 2201 O O . LEU A 1 287 ? 17.453 -1.353 -11.052 1.00 49.44 287 LEU A O 1
ATOM 2205 N N . LYS A 1 288 ? 18.035 -3.191 -12.215 1.00 48.12 288 LYS A N 1
ATOM 2206 C CA . LYS A 1 288 ? 19.486 -2.926 -12.261 1.00 48.12 288 LYS A CA 1
ATOM 2207 C C . LYS A 1 288 ? 19.831 -1.702 -13.120 1.00 48.12 288 LYS A C 1
ATOM 2209 O O . LYS A 1 288 ? 20.632 -0.886 -12.700 1.00 48.12 288 LYS A O 1
ATOM 2214 N N . VAL A 1 289 ? 19.234 -1.554 -14.307 1.00 41.44 289 VAL A N 1
ATOM 2215 C CA . VAL A 1 289 ? 19.514 -0.455 -15.258 1.00 41.44 289 VAL A CA 1
ATOM 2216 C C . VAL A 1 289 ? 18.894 0.854 -14.801 1.00 41.44 289 VAL A C 1
ATOM 2218 O O . VAL A 1 289 ? 19.442 1.916 -15.087 1.00 41.44 289 VAL A O 1
ATOM 2221 N N . LYS A 1 290 ? 17.742 0.808 -14.124 1.00 47.09 290 LYS A N 1
ATOM 2222 C CA . LYS A 1 290 ? 17.103 2.024 -13.621 1.00 47.09 290 LYS A CA 1
ATOM 2223 C C . LYS A 1 290 ? 17.546 2.412 -12.222 1.00 47.09 290 LYS A C 1
ATOM 2225 O O . LYS A 1 290 ? 17.221 3.533 -11.857 1.00 47.09 290 LYS A O 1
ATOM 2230 N N . GLU A 1 291 ? 18.242 1.537 -11.482 1.00 50.03 291 GLU A N 1
ATOM 2231 C CA . GLU A 1 291 ? 18.805 1.710 -10.122 1.00 50.03 291 GLU A CA 1
ATOM 2232 C C . GLU A 1 291 ? 17.804 2.192 -9.029 1.00 50.03 291 GLU A C 1
ATOM 2234 O O . GLU A 1 291 ? 18.108 2.161 -7.835 1.00 50.03 291 GLU A O 1
ATOM 2239 N N . TRP A 1 292 ? 16.591 2.613 -9.415 1.00 48.91 292 TRP A N 1
ATOM 2240 C CA . TRP A 1 292 ? 15.640 3.398 -8.630 1.00 48.91 292 TRP A CA 1
ATOM 2241 C C . TRP A 1 292 ? 14.207 3.182 -9.134 1.00 48.91 292 TRP A C 1
ATOM 2243 O O . TRP A 1 292 ? 13.945 3.190 -10.340 1.00 48.91 292 TRP A O 1
ATOM 2253 N N . SER A 1 293 ? 13.251 3.097 -8.206 1.00 53.53 293 SER A N 1
ATOM 2254 C CA . SER A 1 293 ? 11.839 3.356 -8.505 1.00 53.53 293 SER A CA 1
ATOM 2255 C C . SER A 1 293 ? 11.453 4.692 -7.879 1.00 53.53 293 SER A C 1
ATOM 2257 O O . SER A 1 293 ? 11.421 4.835 -6.659 1.00 53.53 293 SER A O 1
ATOM 2259 N N . THR A 1 294 ? 11.196 5.692 -8.719 1.00 52.22 294 THR A N 1
ATOM 2260 C CA . THR A 1 294 ? 10.858 7.070 -8.311 1.00 52.22 294 THR A CA 1
ATOM 2261 C C . THR A 1 294 ? 9.361 7.323 -8.244 1.00 52.22 294 THR A C 1
ATOM 2263 O O . THR A 1 294 ? 8.903 8.469 -8.127 1.00 52.22 294 THR A O 1
ATOM 2266 N N . ASN A 1 295 ? 8.590 6.260 -8.390 1.00 61.59 295 ASN A N 1
ATOM 2267 C CA . ASN A 1 295 ? 7.199 6.390 -8.709 1.00 61.59 295 ASN A CA 1
ATOM 2268 C C . ASN A 1 295 ? 6.338 6.569 -7.464 1.00 61.59 295 ASN A C 1
ATOM 2270 O O . ASN A 1 295 ? 6.793 6.467 -6.327 1.00 61.59 295 ASN A O 1
ATOM 2274 N N . TYR A 1 296 ? 5.104 6.961 -7.709 1.00 69.38 296 TYR A N 1
ATOM 2275 C CA . TYR A 1 296 ? 4.199 7.491 -6.716 1.00 69.38 296 TYR A CA 1
ATOM 2276 C C . TYR A 1 296 ? 2.846 6.917 -7.020 1.00 69.38 296 TYR A C 1
ATOM 2278 O O . TYR A 1 296 ? 2.373 7.063 -8.144 1.00 69.38 296 TYR A O 1
ATOM 2286 N N . LEU A 1 297 ? 2.216 6.403 -5.974 1.00 76.69 297 LEU A N 1
ATOM 2287 C CA . LEU A 1 297 ? 0.796 6.162 -5.982 1.00 76.69 297 LEU A CA 1
ATOM 2288 C C . LEU A 1 297 ? 0.066 7.392 -6.527 1.00 76.69 297 LEU A C 1
ATOM 2290 O O . LEU A 1 297 ? 0.078 8.462 -5.912 1.00 76.69 297 LEU A O 1
ATOM 2294 N N . LYS A 1 298 ? -0.555 7.227 -7.693 1.00 83.88 298 LYS A N 1
ATOM 2295 C CA . LYS A 1 298 ? -1.453 8.217 -8.275 1.00 83.88 298 LYS A CA 1
ATOM 2296 C C . LYS A 1 298 ? -2.856 7.637 -8.290 1.00 83.88 298 LYS A C 1
ATOM 2298 O O . LYS A 1 298 ? -3.301 7.058 -9.279 1.00 83.88 298 LYS A O 1
ATOM 2303 N N . GLY A 1 299 ? -3.546 7.802 -7.177 1.00 89.69 299 GLY A N 1
ATOM 2304 C CA . GLY A 1 299 ? -4.793 7.100 -6.943 1.00 89.69 299 GLY A CA 1
ATOM 2305 C C . GLY A 1 299 ? -5.487 7.535 -5.669 1.00 89.69 299 GLY A C 1
ATOM 2306 O O . GLY A 1 299 ? -5.045 8.450 -4.975 1.00 89.69 299 GLY A O 1
ATOM 2307 N N . LEU A 1 300 ? -6.602 6.878 -5.401 1.00 93.12 300 LEU A N 1
ATOM 2308 C CA . LEU A 1 300 ? -7.353 6.949 -4.168 1.00 93.12 300 LEU A CA 1
ATOM 2309 C C . LEU A 1 300 ? -7.050 5.709 -3.332 1.00 93.12 300 LEU A C 1
ATOM 2311 O O . LEU A 1 300 ? -6.943 4.605 -3.871 1.00 93.12 300 LEU A O 1
ATOM 2315 N N . VAL A 1 301 ? -6.950 5.915 -2.025 1.00 95.56 301 VAL A N 1
ATOM 2316 C CA . VAL A 1 301 ? -6.982 4.840 -1.032 1.00 95.56 301 VAL A CA 1
ATOM 2317 C C . VAL A 1 301 ? -8.095 5.145 -0.045 1.00 95.56 301 VAL A C 1
ATOM 2319 O O . VAL A 1 301 ? -8.307 6.306 0.313 1.00 95.56 301 VAL A O 1
ATOM 2322 N N . ASP A 1 302 ? -8.790 4.094 0.360 1.00 97.25 302 ASP A N 1
ATOM 2323 C CA . ASP A 1 302 ? -9.862 4.098 1.349 1.00 97.25 302 ASP A CA 1
ATOM 2324 C C . ASP A 1 302 ? -9.652 2.889 2.281 1.00 97.25 302 ASP A C 1
ATOM 2326 O O . ASP A 1 302 ? -9.054 1.885 1.876 1.00 97.25 302 ASP A O 1
ATOM 2330 N N . ASP A 1 303 ? -10.094 3.017 3.532 1.00 97.62 303 ASP A N 1
ATOM 2331 C CA . ASP A 1 303 ? -10.224 1.921 4.494 1.00 97.62 303 ASP A CA 1
ATOM 2332 C C . ASP A 1 303 ? -8.971 1.031 4.629 1.00 97.62 303 ASP A C 1
ATOM 2334 O O . ASP A 1 303 ? -8.994 -0.185 4.431 1.00 97.62 303 ASP A O 1
ATOM 2338 N N . PHE A 1 304 ? -7.834 1.652 4.951 1.00 97.56 304 PHE A N 1
ATOM 2339 C CA . PHE A 1 304 ? -6.566 0.952 5.156 1.00 97.56 304 PHE A CA 1
ATOM 2340 C C . PHE A 1 304 ? -6.542 0.243 6.512 1.00 97.56 304 PHE A C 1
ATOM 2342 O O . PHE A 1 304 ? -6.735 0.865 7.561 1.00 97.56 304 PHE A O 1
ATOM 2349 N N . ARG A 1 305 ? -6.248 -1.058 6.496 1.00 97.88 305 ARG A N 1
ATOM 2350 C CA . ARG A 1 305 ? -6.271 -1.935 7.667 1.00 97.88 305 ARG A CA 1
ATOM 2351 C C . ARG A 1 305 ? -4.990 -2.755 7.782 1.00 97.88 305 ARG A C 1
ATOM 2353 O O . ARG A 1 305 ? -4.481 -3.275 6.786 1.00 97.88 305 ARG A O 1
ATOM 2360 N N . VAL A 1 306 ? -4.503 -2.918 9.011 1.00 97.75 306 VAL A N 1
ATOM 2361 C CA . VAL A 1 306 ? -3.403 -3.833 9.346 1.00 97.75 306 VAL A CA 1
ATOM 2362 C C . VAL A 1 306 ? -3.841 -4.744 10.482 1.00 97.75 306 VAL A C 1
ATOM 2364 O O . VAL A 1 306 ? -4.248 -4.262 11.534 1.00 97.75 306 VAL A O 1
ATOM 2367 N N . TYR A 1 307 ? -3.724 -6.048 10.274 1.00 97.62 307 TYR A N 1
ATOM 2368 C CA . TYR A 1 307 ? -4.005 -7.092 11.254 1.00 97.62 307 TYR A CA 1
ATOM 2369 C C . TYR A 1 307 ? -2.699 -7.776 11.652 1.00 97.62 307 TYR A C 1
ATOM 2371 O O . TYR A 1 307 ? -1.839 -8.009 10.798 1.00 97.62 307 TYR A O 1
ATOM 2379 N N . ASP A 1 308 ? -2.584 -8.148 12.921 1.00 96.50 308 ASP A N 1
ATOM 2380 C CA . ASP A 1 308 ? -1.453 -8.906 13.473 1.00 96.50 308 ASP A CA 1
ATOM 2381 C C . ASP A 1 308 ? -1.495 -10.410 13.158 1.00 96.50 308 ASP A C 1
ATOM 2383 O O . ASP A 1 308 ? -0.623 -11.164 13.584 1.00 96.50 308 ASP A O 1
ATOM 2387 N N . ARG A 1 309 ? -2.507 -10.850 12.401 1.00 95.88 309 ARG A N 1
ATOM 2388 C CA . ARG A 1 309 ? -2.680 -12.244 12.002 1.00 95.88 309 ARG A CA 1
ATOM 2389 C C . ARG A 1 309 ? -2.992 -12.431 10.518 1.00 95.88 309 ARG A C 1
ATOM 2391 O O . ARG A 1 309 ? -3.536 -11.526 9.868 1.00 95.88 309 ARG A O 1
ATOM 2398 N N . PRO A 1 310 ? -2.734 -13.631 9.975 1.00 97.25 310 PRO A N 1
ATOM 2399 C CA . PRO A 1 310 ? -3.238 -14.000 8.666 1.00 97.25 310 PRO A CA 1
ATOM 2400 C C . PRO A 1 310 ? -4.770 -14.047 8.680 1.00 97.25 310 PRO A C 1
ATOM 2402 O O . PRO A 1 310 ? -5.370 -14.730 9.516 1.00 97.25 310 PRO A O 1
ATOM 2405 N N . LEU A 1 311 ? -5.419 -13.331 7.766 1.00 97.06 311 LEU A N 1
ATOM 2406 C CA . LEU A 1 311 ? -6.856 -13.448 7.535 1.00 97.06 311 LEU A CA 1
ATOM 2407 C C . LEU A 1 311 ? -7.153 -14.610 6.583 1.00 97.06 311 LEU A C 1
ATOM 2409 O O . LEU A 1 311 ? -6.395 -14.888 5.652 1.00 97.06 311 LEU A O 1
ATOM 2413 N N . THR A 1 312 ? -8.281 -15.283 6.814 1.00 96.00 312 THR A N 1
ATOM 2414 C CA . THR A 1 312 ? -8.775 -16.323 5.897 1.00 96.00 312 THR A CA 1
ATOM 2415 C C . THR A 1 312 ? -9.434 -15.692 4.666 1.00 96.00 312 THR A C 1
ATOM 2417 O O . THR A 1 312 ? -9.699 -14.494 4.647 1.00 96.00 312 THR A O 1
ATOM 2420 N N . GLU A 1 313 ? -9.757 -16.469 3.630 1.00 95.56 313 GLU A N 1
ATOM 2421 C CA . GLU A 1 313 ? -10.531 -15.942 2.492 1.00 95.56 313 GLU A CA 1
ATOM 2422 C C . GLU A 1 313 ? -11.912 -15.413 2.928 1.00 95.56 313 GLU A C 1
ATOM 2424 O O . GLU A 1 313 ? -12.348 -14.358 2.467 1.00 95.56 313 GLU A O 1
ATOM 2429 N N . THR A 1 314 ? -12.577 -16.105 3.859 1.00 95.88 314 THR A N 1
ATOM 2430 C CA . THR A 1 314 ? -13.826 -15.638 4.483 1.00 95.88 314 THR A CA 1
ATOM 2431 C C . THR A 1 314 ? -13.597 -14.337 5.259 1.00 95.88 314 THR A C 1
ATOM 2433 O O . THR A 1 314 ? -14.350 -13.386 5.067 1.00 95.88 314 THR A O 1
ATOM 2436 N N . ASP A 1 315 ? -12.503 -14.297 6.032 1.00 96.19 315 ASP A N 1
ATOM 2437 C CA . ASP A 1 315 ? -11.767 -13.119 6.523 1.00 96.19 315 ASP A CA 1
ATOM 2438 C C . ASP A 1 315 ? -11.908 -11.892 5.614 1.00 96.19 315 ASP A C 1
ATOM 2440 O O . ASP A 1 315 ? -12.581 -10.900 5.900 1.00 96.19 315 ASP A O 1
ATOM 2444 N N . ILE A 1 316 ? -11.241 -12.024 4.466 1.00 97.38 316 ILE A N 1
ATOM 2445 C CA . ILE A 1 316 ? -11.083 -10.984 3.452 1.00 97.38 316 ILE A CA 1
ATOM 2446 C C . ILE A 1 316 ? -12.424 -10.575 2.851 1.00 97.38 316 ILE A C 1
ATOM 2448 O O . ILE A 1 316 ? -12.683 -9.385 2.703 1.00 97.38 316 ILE A O 1
ATOM 2452 N N . ARG A 1 317 ? -13.295 -11.531 2.516 1.00 95.88 317 ARG A N 1
ATOM 2453 C CA . ARG A 1 317 ? -14.619 -11.214 1.959 1.00 95.88 317 ARG A CA 1
ATOM 2454 C C . ARG A 1 317 ? -15.488 -10.450 2.957 1.00 95.88 317 ARG A C 1
ATOM 2456 O O . ARG A 1 317 ? -16.239 -9.571 2.552 1.00 95.88 317 ARG A O 1
ATOM 2463 N N . GLY A 1 318 ? -15.370 -10.758 4.248 1.00 95.81 318 GLY A N 1
ATOM 2464 C CA . GLY A 1 318 ? -16.130 -10.093 5.305 1.00 95.81 318 GLY A CA 1
ATOM 2465 C C . GLY A 1 318 ? -15.766 -8.621 5.501 1.00 95.81 318 GLY A C 1
ATOM 2466 O O . GLY A 1 318 ? -16.627 -7.842 5.894 1.00 95.81 318 GLY A O 1
ATOM 2467 N N . ILE A 1 319 ? -14.523 -8.226 5.209 1.00 95.56 319 ILE A N 1
ATOM 2468 C CA . ILE A 1 319 ? -14.043 -6.846 5.405 1.00 95.56 319 ILE A CA 1
ATOM 2469 C C . ILE A 1 319 ? -14.221 -5.939 4.181 1.00 95.56 319 ILE A C 1
ATOM 2471 O O . ILE A 1 319 ? -13.925 -4.752 4.268 1.00 95.56 319 ILE A O 1
ATOM 2475 N N . MET A 1 320 ? -14.712 -6.478 3.061 1.00 94.38 320 MET A N 1
ATOM 2476 C CA . MET A 1 320 ? -15.018 -5.711 1.846 1.00 94.38 320 MET A CA 1
ATOM 2477 C C . MET A 1 320 ? -16.326 -4.908 1.936 1.00 94.38 320 MET A C 1
ATOM 2479 O O . MET A 1 320 ? -16.626 -4.129 1.036 1.00 94.38 320 MET A O 1
ATOM 2483 N N . HIS A 1 321 ? -17.142 -5.135 2.960 1.00 83.94 321 HIS A N 1
ATOM 2484 C CA . HIS A 1 321 ? -18.451 -4.504 3.132 1.00 83.94 321 HIS A CA 1
ATOM 2485 C C . HIS A 1 321 ? -18.427 -3.508 4.289 1.00 83.94 321 HIS A C 1
ATOM 2487 O O . HIS A 1 321 ? -19.183 -2.517 4.192 1.00 83.94 321 HIS A O 1
#

Foldseek 3Di:
DDPPPPPDPPVVVPCPPDPPPPFQFQFKFQLQDAWPDQWTFTPGPNGFIKGFVVVLEDAFTGHPQDLVHTWTFKAPFQDPVPPVPPPPPPDPDPDPPPVPDDPPDDPPPPDDVVNVVVVLVVVLVSLQNYITKIWTDKDKALWWKKKWKWAADDDPPVQAFAAWAQWADDQWGWDGGGQAWTFYGHPLETEIEGQDDDDPHHDVVDDSRDIWMWMWGGDAQKIWIDINLHTRDIDHNNHRDMGMTTMGKDHKDAPPSSDPPHPHHDYPPDPCLVVCLPDPPHVVCVCVVSRIDSHIGRIIIGTIIMTNHGADSVRRNVVSD

Radius of gyration: 23.01 Å; Cα contacts (8 Å, |Δi|>4): 661; chains: 1; bounding box: 57×47×88 Å

Nearest PDB structures (foldseek):
  8axs-assembly1_A  TM=5.594E-01  e=8.543E-04  Akkermansia muciniphila
  4b1m-assembly3_C  TM=5.158E-01  e=4.624E-04  Bacillus subtilis
  8ep4-assembly3_C  TM=4.712E-01  e=8.079E-04  Phocaeicola plebeius DSM 17135
  4jqt-assembly1_B  TM=4.810E-01  e=2.206E-03  Bacteroides thetaiotaomicron VPI-5482
  5ocq-assembly1_A  TM=3.183E-01  e=1.025E-04  Pseudoalteromonas carrageenovora